Protein AF-A0A1F8U9R4-F1 (afdb_monomer)

Secondary structure (DSSP, 8-state):
-HHHHHHHH-PPP----SSHHHHHHHHHHHTTS-HHHHHHHHHHHHHHHSS--HHHHHHS-HHHHHHTT--HHHHHHHHHHHHHHHTTS--TGGGGGS-HHHHHHHHTTSTT--HHHHHHHHHHTS--S----SS-HHHHHHHHHHHT-S---HHHHHHHHTTTTT-HHHHHHHHHHHH--

Radius of gyration: 17.6 Å; Cα contacts (8 Å, |Δi|>4): 217; chains: 1; bounding box: 44×33×46 Å

Mean predicted aligned error: 2.87 Å

Foldseek 3Di:
DLVVLCVVVDDDDAAADQQLLLLLLLLLLPPPDDPVNSVQLSVQQCVQQVDLALVSLQPDDLVSNVVSPHDSQSSVLNNVSSVCCVVVVDPSVCLLVDDLVVQLVSQCVGPSAHSVSSLVSVVRHSVQFQGQDPPDPLLLQLVCQVVVHPDADPVNVVVVSVVCPPRNSVSSSSSNVSSVD

Sequence (181 aa):
RLGAAIDRIGRIKREIIPDPFAALISSIVGQQISSSAAKTVWDRLLVLLGDITPENIVNADMSAIKSCGMSQRKADYIRGIADAAISGDVDFARLYTLSDEEIIKKLSSFHGVGVWTAEMLLIFSLCRPDVVSYKDLAICRGMMNLYGLKELSRESFDKYRKRYSPYGSVASLYLWALSVM

Structure (mmCIF, N/CA/C/O backbone):
data_AF-A0A1F8U9R4-F1
#
_entry.id   AF-A0A1F8U9R4-F1
#
loop_
_atom_site.group_PDB
_atom_site.id
_atom_site.type_symbol
_atom_site.label_atom_id
_atom_site.label_alt_id
_atom_site.label_comp_id
_atom_site.label_asym_id
_atom_site.label_entity_id
_atom_site.label_seq_id
_atom_site.pdbx_PDB_ins_code
_atom_site.Cartn_x
_atom_site.Cartn_y
_atom_site.Cartn_z
_atom_site.occupancy
_atom_site.B_iso_or_equiv
_atom_site.auth_seq_id
_atom_site.auth_comp_id
_atom_site.auth_asym_id
_atom_site.auth_atom_id
_atom_site.pdbx_PDB_model_num
ATOM 1 N N . ARG A 1 1 ? -21.239 0.916 17.351 1.00 92.25 1 ARG A N 1
ATOM 2 C CA . ARG A 1 1 ? -20.873 2.113 16.551 1.00 92.25 1 ARG A CA 1
ATOM 3 C C . ARG A 1 1 ? -20.498 1.731 15.127 1.00 92.25 1 ARG A C 1
ATOM 5 O O . ARG A 1 1 ? -21.234 2.128 14.243 1.00 92.25 1 ARG A O 1
ATOM 12 N N . LEU A 1 2 ? -19.446 0.928 14.901 1.00 96.38 2 LEU A N 1
ATOM 13 C CA . LEU A 1 2 ? -19.079 0.510 13.539 1.00 96.38 2 LEU A CA 1
ATOM 14 C C . LEU A 1 2 ? -20.214 -0.242 12.818 1.00 96.38 2 LEU A C 1
ATOM 16 O O . LEU A 1 2 ? -20.509 0.116 11.693 1.00 96.38 2 LEU A O 1
ATOM 20 N N . GLY A 1 3 ? -20.910 -1.180 13.480 1.00 97.19 3 GLY A N 1
ATOM 21 C CA . GLY A 1 3 ? -22.078 -1.867 12.893 1.00 97.19 3 GLY A CA 1
ATOM 22 C C . GLY A 1 3 ? -23.151 -0.904 12.365 1.00 97.19 3 GLY A C 1
ATOM 23 O O . GLY A 1 3 ? -23.458 -0.920 11.186 1.00 97.19 3 GLY A O 1
ATOM 24 N N . ALA A 1 4 ? -23.597 0.049 13.190 1.00 97.31 4 ALA A N 1
ATOM 25 C CA . ALA A 1 4 ? -24.540 1.081 12.749 1.00 97.31 4 ALA A CA 1
ATOM 26 C C . ALA A 1 4 ? -23.997 1.965 11.602 1.00 97.31 4 ALA A C 1
ATOM 28 O O . ALA A 1 4 ? -24.758 2.430 10.757 1.00 97.31 4 ALA A O 1
ATOM 29 N N . ALA A 1 5 ? -22.682 2.216 11.559 1.00 97.19 5 ALA A N 1
ATOM 30 C CA . ALA A 1 5 ? -22.067 2.919 10.435 1.00 97.19 5 ALA A CA 1
ATOM 31 C C . ALA A 1 5 ? -22.082 2.067 9.155 1.00 97.19 5 ALA A C 1
ATOM 33 O O . ALA A 1 5 ? -22.353 2.613 8.091 1.00 97.19 5 ALA A O 1
ATOM 34 N N . ILE A 1 6 ? -21.842 0.757 9.266 1.00 97.94 6 ILE A N 1
ATOM 35 C CA . ILE A 1 6 ? -21.942 -0.206 8.162 1.00 97.94 6 ILE A CA 1
ATOM 36 C C . ILE A 1 6 ? -23.369 -0.233 7.614 1.00 97.94 6 ILE A C 1
ATOM 38 O O . ILE A 1 6 ? -23.541 -0.081 6.409 1.00 97.94 6 ILE A O 1
ATOM 42 N N . ASP A 1 7 ? -24.381 -0.334 8.478 1.00 98.12 7 ASP A N 1
ATOM 43 C CA . ASP A 1 7 ? -25.790 -0.356 8.061 1.00 98.12 7 ASP A CA 1
ATOM 44 C C . ASP A 1 7 ? -26.179 0.920 7.300 1.00 98.12 7 ASP A C 1
ATOM 46 O O . ASP A 1 7 ? -26.891 0.866 6.300 1.00 98.12 7 ASP A O 1
ATOM 50 N N . ARG A 1 8 ? -25.663 2.077 7.738 1.00 97.19 8 ARG A N 1
ATOM 51 C CA . ARG A 1 8 ? -25.911 3.375 7.094 1.00 97.19 8 ARG A CA 1
ATOM 52 C C . ARG A 1 8 ? -25.166 3.549 5.769 1.00 97.19 8 ARG A C 1
ATOM 54 O O . ARG A 1 8 ? -25.722 4.123 4.840 1.00 97.19 8 ARG A O 1
ATOM 61 N N . ILE A 1 9 ? -23.898 3.139 5.705 1.00 97.38 9 ILE A N 1
ATOM 62 C CA . ILE A 1 9 ? -23.048 3.297 4.511 1.00 97.38 9 ILE A CA 1
ATOM 63 C C . ILE A 1 9 ? -23.427 2.268 3.439 1.00 97.38 9 ILE A C 1
ATOM 65 O O . ILE A 1 9 ? -23.333 2.548 2.245 1.00 97.38 9 ILE A O 1
ATOM 69 N N . GLY A 1 10 ? -23.872 1.084 3.855 1.00 97.88 10 GLY A N 1
ATOM 70 C CA . GLY A 1 10 ? -24.115 -0.041 2.969 1.00 97.88 10 GLY A CA 1
ATOM 71 C C . GLY A 1 10 ? -22.820 -0.697 2.481 1.00 97.88 10 GLY A C 1
ATOM 72 O O . GLY A 1 10 ? -21.716 -0.414 2.946 1.00 97.88 10 GLY A O 1
ATOM 73 N N . ARG A 1 11 ? -22.956 -1.627 1.533 1.00 97.19 11 ARG A N 1
ATOM 74 C CA . ARG A 1 11 ? -21.843 -2.459 1.061 1.00 97.19 11 ARG A CA 1
ATOM 75 C C . ARG A 1 11 ? -20.816 -1.647 0.267 1.00 97.19 11 ARG A C 1
ATOM 77 O O . ARG A 1 11 ? -21.109 -1.177 -0.829 1.00 97.19 11 ARG A O 1
ATOM 84 N N . ILE A 1 12 ? -19.575 -1.622 0.749 1.00 97.19 12 ILE A N 1
ATOM 85 C CA . ILE A 1 12 ? -18.426 -1.100 -0.003 1.00 97.19 12 ILE A CA 1
ATOM 86 C C . ILE A 1 12 ? -17.865 -2.192 -0.926 1.00 97.19 12 ILE A C 1
ATOM 88 O O . ILE A 1 12 ? -17.588 -3.314 -0.492 1.00 97.19 12 ILE A O 1
ATOM 92 N N . LYS A 1 13 ? -17.680 -1.864 -2.210 1.00 95.44 13 LYS A N 1
ATOM 93 C CA . LYS A 1 13 ? -16.908 -2.684 -3.154 1.00 95.44 13 LYS A CA 1
ATOM 94 C C . LYS A 1 13 ? -15.445 -2.242 -3.102 1.00 95.44 13 LYS A C 1
ATOM 96 O O . LYS A 1 13 ? -15.152 -1.072 -3.308 1.00 95.44 13 LYS A O 1
ATOM 101 N N . ARG A 1 14 ? -14.546 -3.181 -2.808 1.00 93.94 14 ARG A N 1
ATOM 102 C CA . ARG A 1 14 ? -13.094 -2.967 -2.792 1.00 93.94 14 ARG A CA 1
ATOM 103 C C . ARG A 1 14 ? -12.513 -3.427 -4.124 1.00 93.94 14 ARG A C 1
ATOM 105 O O . ARG A 1 14 ? -12.567 -4.619 -4.419 1.00 93.94 14 ARG A O 1
ATOM 112 N N . GLU A 1 15 ? -11.972 -2.497 -4.899 1.00 94.19 15 GLU A N 1
ATOM 113 C CA . GLU A 1 15 ? -11.159 -2.815 -6.075 1.00 94.19 15 GLU A CA 1
ATOM 114 C C . GLU A 1 15 ? -9.773 -3.297 -5.635 1.00 94.19 15 GLU A C 1
ATOM 116 O O . GLU A 1 15 ? -9.260 -2.851 -4.606 1.00 94.19 15 GLU A O 1
ATOM 121 N N . ILE A 1 16 ? -9.193 -4.241 -6.379 1.00 95.56 16 ILE A N 1
ATOM 122 C CA . ILE A 1 16 ? -7.902 -4.857 -6.051 1.00 95.56 16 ILE A CA 1
ATOM 123 C C . ILE A 1 16 ? -7.014 -4.964 -7.286 1.00 95.56 16 ILE A C 1
ATOM 125 O O . ILE A 1 16 ? -7.516 -5.064 -8.405 1.00 95.56 16 ILE A O 1
ATOM 129 N N . ILE A 1 17 ? -5.704 -5.022 -7.055 1.00 95.88 17 ILE A N 1
ATOM 130 C CA . ILE A 1 17 ? -4.718 -5.479 -8.040 1.00 95.88 17 ILE A CA 1
ATOM 131 C C . ILE A 1 17 ? -4.179 -6.817 -7.515 1.00 95.88 17 ILE A C 1
ATOM 133 O O . ILE A 1 17 ? -3.399 -6.809 -6.560 1.00 95.88 17 ILE A O 1
ATOM 137 N N . PRO A 1 18 ? -4.634 -7.967 -8.056 1.00 95.81 18 PRO A N 1
ATOM 138 C CA . PRO A 1 18 ? -4.325 -9.276 -7.479 1.00 95.81 18 PRO A CA 1
ATOM 139 C C . PRO A 1 18 ? -2.834 -9.600 -7.446 1.00 95.81 18 PRO A C 1
ATOM 141 O O . PRO A 1 18 ? -2.379 -10.200 -6.481 1.00 95.81 18 PRO A O 1
ATOM 144 N N . ASP A 1 19 ? -2.088 -9.181 -8.469 1.00 97.25 19 ASP A N 1
ATOM 145 C CA . ASP A 1 19 ? -0.644 -9.381 -8.523 1.00 97.25 19 ASP A CA 1
ATOM 146 C C . ASP A 1 19 ? 0.082 -8.384 -7.593 1.00 97.25 19 ASP A C 1
ATOM 148 O O . ASP A 1 19 ? -0.040 -7.167 -7.784 1.00 97.25 19 ASP A O 1
ATOM 152 N N . PRO A 1 20 ? 0.825 -8.854 -6.572 1.00 97.38 20 PRO A N 1
ATOM 153 C CA . PRO A 1 20 ? 1.432 -7.974 -5.577 1.00 97.38 20 PRO A CA 1
ATOM 154 C C . PRO A 1 20 ? 2.607 -7.159 -6.119 1.00 97.38 20 PRO A C 1
ATOM 156 O O . PRO A 1 20 ? 2.870 -6.072 -5.599 1.00 97.38 20 PRO A O 1
ATOM 159 N N . PHE A 1 21 ? 3.287 -7.629 -7.168 1.00 98.25 21 PHE A N 1
ATOM 160 C CA . PHE A 1 21 ? 4.339 -6.854 -7.819 1.00 98.25 21 PHE A CA 1
ATOM 161 C C . PHE A 1 21 ? 3.731 -5.645 -8.538 1.00 98.25 21 PHE A C 1
ATOM 163 O O . PHE A 1 21 ? 4.042 -4.500 -8.202 1.00 98.25 21 PHE A O 1
ATOM 170 N N . ALA A 1 22 ? 2.774 -5.874 -9.437 1.00 98.06 22 ALA A N 1
ATOM 171 C CA . ALA A 1 22 ? 2.039 -4.834 -10.145 1.00 98.06 22 ALA A CA 1
ATOM 172 C C . ALA A 1 22 ? 1.327 -3.877 -9.178 1.00 98.06 22 ALA A C 1
ATOM 174 O O . ALA A 1 22 ? 1.336 -2.662 -9.395 1.00 98.06 22 ALA A O 1
ATOM 175 N N . ALA A 1 23 ? 0.766 -4.388 -8.076 1.00 97.75 23 ALA A N 1
ATOM 176 C CA . ALA A 1 23 ? 0.163 -3.561 -7.033 1.00 97.75 23 ALA A CA 1
ATOM 177 C C . ALA A 1 23 ? 1.181 -2.614 -6.377 1.00 97.75 23 ALA A C 1
ATOM 179 O O . ALA A 1 23 ? 0.873 -1.438 -6.160 1.00 97.75 23 ALA A O 1
ATOM 180 N N . LEU A 1 24 ? 2.400 -3.090 -6.093 1.00 98.19 24 LEU A N 1
ATOM 181 C CA . LEU A 1 24 ? 3.469 -2.252 -5.545 1.00 98.19 24 LEU A CA 1
ATOM 182 C C . LEU A 1 24 ? 3.894 -1.162 -6.528 1.00 98.19 24 LEU A C 1
ATOM 184 O O . LEU A 1 24 ? 3.999 0.005 -6.141 1.00 98.19 24 LEU A O 1
ATOM 188 N N . ILE A 1 25 ? 4.083 -1.521 -7.800 1.00 98.12 25 ILE A N 1
ATOM 189 C CA . ILE A 1 25 ? 4.456 -0.566 -8.850 1.00 98.12 25 ILE A CA 1
ATOM 190 C C . ILE A 1 25 ? 3.366 0.500 -9.013 1.00 98.12 25 ILE A C 1
ATOM 192 O O . ILE A 1 25 ? 3.669 1.695 -8.987 1.00 98.12 25 ILE A O 1
ATOM 196 N N . SER A 1 26 ? 2.096 0.094 -9.089 1.00 97.25 26 SER A N 1
ATOM 197 C CA . SER A 1 26 ? 0.942 1.005 -9.133 1.00 97.25 26 SER A CA 1
ATOM 198 C C . SER A 1 26 ? 0.925 1.958 -7.935 1.00 97.25 26 SER A C 1
ATOM 200 O O . SER A 1 26 ? 0.751 3.171 -8.094 1.00 97.25 26 SER A O 1
ATOM 202 N N . SER A 1 27 ? 1.200 1.443 -6.730 1.00 96.81 27 SER A N 1
ATOM 203 C CA . SER A 1 27 ? 1.262 2.278 -5.532 1.00 96.81 27 SER A CA 1
ATOM 204 C C . SER A 1 27 ? 2.356 3.343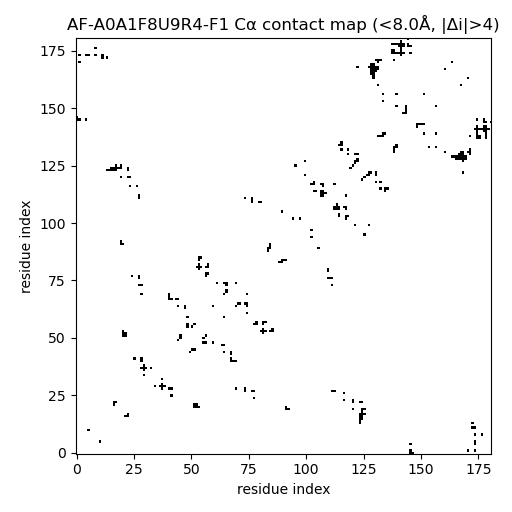 -5.626 1.00 96.81 27 SER A C 1
ATOM 206 O O . SER A 1 27 ? 2.087 4.499 -5.299 1.00 96.81 27 SER A O 1
ATOM 208 N N . ILE A 1 28 ? 3.552 3.003 -6.121 1.00 97.38 28 ILE A N 1
ATOM 209 C CA . ILE A 1 28 ? 4.657 3.958 -6.324 1.00 97.38 28 ILE A CA 1
ATOM 210 C C . ILE A 1 28 ? 4.296 5.003 -7.385 1.00 97.38 28 ILE A C 1
ATOM 212 O O . ILE A 1 28 ? 4.517 6.204 -7.178 1.00 97.38 28 ILE A O 1
ATOM 216 N N . VAL A 1 29 ? 3.689 4.573 -8.495 1.00 96.88 29 VAL A N 1
ATOM 217 C CA . VAL A 1 29 ? 3.198 5.466 -9.555 1.00 96.88 29 VAL A CA 1
ATOM 218 C C . VAL A 1 29 ? 2.245 6.511 -8.974 1.00 96.88 29 VAL A C 1
ATOM 220 O O . VAL A 1 29 ? 2.438 7.703 -9.223 1.00 96.88 29 VAL A O 1
ATOM 223 N N . GLY A 1 30 ? 1.302 6.104 -8.122 1.00 95.12 30 GLY A N 1
ATOM 224 C CA . GLY A 1 30 ? 0.289 6.984 -7.531 1.00 95.12 30 GLY A CA 1
ATOM 225 C C . GLY A 1 30 ? 0.763 7.944 -6.433 1.00 95.12 30 GLY A C 1
ATOM 226 O O . GLY A 1 30 ? 0.010 8.835 -6.046 1.00 95.12 30 GLY A O 1
ATOM 227 N N . GLN A 1 31 ? 1.995 7.829 -5.924 1.00 94.44 31 GLN A N 1
ATOM 228 C CA . GLN A 1 31 ? 2.439 8.664 -4.796 1.00 94.44 31 GLN A CA 1
ATOM 229 C C . GLN A 1 31 ? 2.455 10.164 -5.143 1.00 94.44 31 GLN A C 1
ATOM 231 O O . GLN A 1 31 ? 3.032 10.563 -6.154 1.00 94.44 31 GLN A O 1
ATOM 236 N N . GLN A 1 32 ? 1.918 11.010 -4.258 1.00 92.06 32 GLN A N 1
ATOM 237 C CA . GLN A 1 32 ? 1.988 12.482 -4.350 1.00 92.06 32 GLN A CA 1
ATOM 238 C C . GLN A 1 32 ? 1.370 13.092 -5.627 1.00 92.06 32 GLN A C 1
ATOM 240 O O . GLN A 1 32 ? 1.740 14.195 -6.022 1.00 92.06 32 GLN A O 1
ATOM 245 N N . ILE A 1 33 ? 0.435 12.395 -6.277 1.00 93.81 33 ILE A N 1
ATOM 246 C CA . ILE A 1 33 ? -0.313 12.892 -7.441 1.00 93.81 33 ILE A CA 1
ATOM 247 C C . ILE A 1 33 ? -1.805 12.572 -7.289 1.00 93.81 33 ILE A C 1
ATOM 249 O O . ILE A 1 33 ? -2.191 11.770 -6.440 1.00 93.81 33 ILE A O 1
ATOM 253 N N . SER A 1 34 ? -2.660 13.206 -8.095 1.00 94.44 34 SER A N 1
ATOM 254 C CA . SER A 1 34 ? -4.093 12.891 -8.104 1.00 94.44 34 SER A CA 1
ATOM 255 C C . SER A 1 34 ? -4.355 11.491 -8.667 1.00 94.44 34 SER A C 1
ATOM 257 O O . SER A 1 34 ? -3.581 10.981 -9.478 1.00 94.44 34 SER A O 1
ATOM 259 N N . SER A 1 35 ? -5.502 10.897 -8.325 1.00 90.94 35 SER A N 1
ATOM 260 C CA . SER A 1 35 ? -5.917 9.601 -8.883 1.00 90.94 35 SER A CA 1
ATOM 261 C C . SER A 1 35 ? -6.044 9.629 -10.412 1.00 90.94 35 SER A C 1
ATOM 263 O O . SER A 1 35 ? -5.704 8.654 -11.075 1.00 90.94 35 SER A O 1
ATOM 265 N N . SER A 1 36 ? -6.473 10.756 -10.996 1.00 94.56 36 SER A N 1
ATOM 266 C CA . SER A 1 36 ? -6.550 10.930 -12.455 1.00 94.56 36 SER A CA 1
ATOM 267 C C . SER A 1 36 ? -5.170 10.969 -13.119 1.00 94.56 36 SER A C 1
ATOM 269 O O . SER A 1 36 ? -4.965 10.355 -14.170 1.00 94.56 36 SER A O 1
ATOM 271 N N . ALA A 1 37 ? -4.201 11.642 -12.491 1.00 96.50 37 ALA A N 1
ATOM 272 C CA . ALA A 1 37 ? -2.820 11.654 -12.954 1.00 96.50 37 ALA A CA 1
ATOM 273 C C . ALA A 1 37 ? -2.185 10.264 -12.815 1.00 96.50 37 ALA A C 1
ATOM 275 O O . ALA A 1 37 ? -1.575 9.780 -13.765 1.00 96.50 37 ALA A O 1
ATOM 276 N N . ALA A 1 38 ? -2.393 9.589 -11.679 1.00 96.94 38 ALA A N 1
ATOM 277 C CA . ALA A 1 38 ? -1.913 8.228 -11.447 1.00 96.94 38 ALA A CA 1
ATOM 278 C C . ALA A 1 38 ? -2.439 7.254 -12.502 1.00 96.94 38 ALA A C 1
ATOM 280 O O . ALA A 1 38 ? -1.651 6.521 -13.094 1.00 96.94 38 ALA A O 1
ATOM 281 N N . LYS A 1 39 ? -3.742 7.316 -12.807 1.00 96.75 39 LYS A N 1
ATOM 282 C CA . LYS A 1 39 ? -4.350 6.519 -13.873 1.00 96.75 39 LYS A CA 1
ATOM 283 C C . LYS A 1 39 ? -3.701 6.783 -15.232 1.00 96.75 39 LYS A C 1
ATOM 285 O O . LYS A 1 39 ? -3.354 5.841 -15.929 1.00 96.75 39 LYS A O 1
ATOM 290 N N . THR A 1 40 ? -3.480 8.049 -15.582 1.00 98.12 40 THR A N 1
ATOM 291 C CA . THR A 1 40 ? -2.843 8.412 -16.860 1.00 98.12 40 THR A CA 1
ATOM 292 C C . THR A 1 40 ? -1.426 7.842 -16.975 1.00 98.12 40 THR A C 1
ATOM 294 O O . THR A 1 40 ? -1.051 7.323 -18.024 1.00 98.12 40 THR A O 1
ATOM 297 N N . VAL A 1 41 ? -0.629 7.930 -15.905 1.00 98.06 41 VAL A N 1
ATOM 298 C CA . VAL A 1 41 ? 0.738 7.381 -15.880 1.00 98.06 41 VAL A CA 1
ATOM 299 C C . VAL A 1 41 ? 0.715 5.853 -15.937 1.00 98.06 41 VAL A C 1
ATOM 301 O O . VAL A 1 41 ? 1.510 5.263 -16.663 1.00 98.06 41 VAL A O 1
ATOM 304 N N . TRP A 1 42 ? -0.209 5.220 -15.213 1.00 97.75 42 TRP A N 1
ATOM 305 C CA . TRP A 1 42 ? -0.394 3.770 -15.217 1.00 97.75 42 TRP A CA 1
ATOM 306 C C . TRP A 1 42 ? -0.779 3.236 -16.600 1.00 97.75 42 TRP A C 1
ATOM 308 O O . TRP A 1 42 ? -0.138 2.316 -17.097 1.00 97.75 42 TRP A O 1
ATOM 318 N N . ASP A 1 43 ? -1.755 3.862 -17.263 1.00 97.94 43 ASP A N 1
ATOM 319 C CA . ASP A 1 43 ? -2.208 3.456 -18.598 1.00 97.94 43 ASP A CA 1
ATOM 320 C C . ASP A 1 43 ? -1.063 3.567 -19.630 1.00 97.94 43 ASP A C 1
ATOM 322 O O . ASP A 1 43 ? -0.889 2.684 -20.466 1.00 97.94 43 ASP A O 1
ATOM 326 N N . ARG A 1 44 ? -0.215 4.604 -19.542 1.00 98.38 44 ARG A N 1
ATOM 327 C CA . ARG A 1 44 ? 0.990 4.734 -20.389 1.00 98.38 44 ARG A CA 1
ATOM 328 C C . ARG A 1 44 ? 2.028 3.651 -20.110 1.00 98.38 44 ARG A C 1
ATOM 330 O O . ARG A 1 44 ? 2.643 3.155 -21.049 1.00 98.38 44 ARG A O 1
ATOM 337 N N . LEU A 1 45 ? 2.215 3.292 -18.841 1.00 97.81 45 LEU A N 1
ATOM 338 C CA . LEU A 1 45 ? 3.143 2.236 -18.447 1.00 97.81 45 LEU A CA 1
ATOM 339 C C . LEU A 1 45 ? 2.690 0.870 -18.985 1.00 97.81 45 LEU A C 1
ATOM 341 O O . LEU A 1 45 ? 3.518 0.121 -19.492 1.00 97.81 45 LEU A O 1
ATOM 345 N N . LEU A 1 46 ? 1.383 0.586 -18.952 1.00 97.69 46 LEU A N 1
ATOM 346 C CA . LEU A 1 46 ? 0.800 -0.611 -19.569 1.00 97.69 46 LEU A CA 1
ATOM 347 C C . LEU A 1 46 ? 0.982 -0.626 -21.090 1.00 97.69 46 LEU A C 1
ATOM 349 O O . LEU A 1 46 ? 1.329 -1.655 -21.652 1.00 97.69 46 LEU A O 1
ATOM 353 N N . VAL A 1 47 ? 0.808 0.510 -21.774 1.00 98.25 47 VAL A N 1
ATOM 354 C CA . VAL A 1 47 ? 1.074 0.593 -23.224 1.00 98.25 47 VAL A CA 1
ATOM 355 C C . VAL A 1 47 ? 2.547 0.324 -23.543 1.00 98.25 47 VAL A C 1
ATOM 357 O O . VAL A 1 47 ? 2.842 -0.321 -24.545 1.00 98.25 47 VAL A O 1
ATOM 360 N N . LEU A 1 48 ? 3.468 0.810 -22.706 1.00 97.94 48 LEU A N 1
ATOM 361 C CA . LEU A 1 48 ? 4.906 0.612 -22.893 1.00 97.94 48 LEU A CA 1
ATOM 362 C C . LEU A 1 48 ? 5.338 -0.843 -22.651 1.00 97.94 48 LEU A C 1
ATOM 364 O O . LEU A 1 48 ? 6.159 -1.359 -23.403 1.00 97.94 48 LEU A O 1
ATOM 368 N N . LEU A 1 49 ? 4.840 -1.470 -21.583 1.00 97.62 49 LEU A N 1
ATOM 369 C CA . LEU A 1 49 ? 5.339 -2.761 -21.093 1.00 97.62 49 LEU A CA 1
ATOM 370 C C . LEU A 1 49 ? 4.458 -3.956 -21.479 1.00 97.62 49 LEU A C 1
ATOM 372 O O . LEU A 1 49 ? 4.904 -5.096 -21.378 1.00 97.62 49 LEU A O 1
ATOM 376 N N . GLY A 1 50 ? 3.211 -3.717 -21.889 1.00 96.50 50 GLY A N 1
ATOM 377 C CA . GLY A 1 50 ? 2.170 -4.739 -21.912 1.00 96.50 50 GLY A CA 1
ATOM 378 C C . GLY A 1 50 ? 1.797 -5.119 -20.481 1.00 96.50 50 GLY A C 1
ATOM 379 O O . GLY A 1 50 ? 1.018 -4.425 -19.827 1.00 96.50 50 GLY A O 1
ATOM 380 N N . ASP A 1 51 ? 2.412 -6.189 -19.982 1.00 95.56 51 ASP A N 1
ATOM 381 C CA . ASP A 1 51 ? 2.237 -6.657 -18.610 1.00 95.56 51 ASP A CA 1
ATOM 382 C C . ASP A 1 51 ? 3.281 -6.049 -17.667 1.00 95.56 51 ASP A C 1
ATOM 384 O O . ASP A 1 51 ? 4.452 -5.868 -18.013 1.00 95.56 51 ASP A O 1
ATOM 388 N N . ILE A 1 52 ? 2.865 -5.762 -16.432 1.00 97.62 52 ILE A N 1
ATOM 389 C CA . ILE A 1 52 ? 3.756 -5.254 -15.385 1.00 97.62 52 ILE A CA 1
ATOM 390 C C . ILE A 1 52 ? 4.442 -6.440 -14.709 1.00 97.62 52 ILE A C 1
ATOM 392 O O . ILE A 1 52 ? 3.979 -6.926 -13.680 1.00 97.62 52 ILE A O 1
ATOM 396 N N . THR A 1 53 ? 5.547 -6.899 -15.295 1.00 98.19 53 THR A N 1
ATOM 397 C CA . THR A 1 53 ? 6.397 -7.960 -14.734 1.00 98.19 53 THR A CA 1
ATOM 398 C C . THR A 1 53 ? 7.803 -7.441 -14.431 1.00 98.19 53 THR A C 1
ATOM 400 O O . THR A 1 53 ? 8.224 -6.433 -15.019 1.00 98.19 53 THR A O 1
ATOM 403 N N . PRO A 1 54 ? 8.555 -8.101 -13.531 1.00 98.19 54 PRO A N 1
ATOM 404 C CA . PRO A 1 54 ? 9.956 -7.768 -13.300 1.00 98.19 54 PRO A CA 1
ATOM 405 C C . PRO A 1 54 ? 10.776 -7.745 -14.595 1.00 98.19 54 PRO A C 1
ATOM 407 O O . PRO A 1 54 ? 11.491 -6.781 -14.852 1.00 98.19 54 PRO A O 1
ATOM 410 N N . GLU A 1 55 ? 10.610 -8.747 -15.459 1.00 98.19 55 GLU A N 1
ATOM 411 C CA . GLU A 1 55 ? 11.351 -8.896 -16.715 1.00 98.19 55 GLU A CA 1
ATOM 412 C C . GLU A 1 55 ? 11.067 -7.741 -17.675 1.00 98.19 55 GLU A C 1
ATOM 414 O O . GLU A 1 55 ? 11.996 -7.167 -18.243 1.00 98.19 55 GLU A O 1
ATOM 419 N N . ASN A 1 56 ? 9.798 -7.362 -17.840 1.00 98.31 56 ASN A N 1
ATOM 420 C CA . ASN A 1 56 ? 9.424 -6.272 -18.738 1.00 98.31 56 ASN A CA 1
ATOM 421 C C . ASN A 1 56 ? 9.980 -4.935 -18.242 1.00 98.31 56 ASN A C 1
ATOM 423 O O . ASN A 1 56 ? 10.484 -4.142 -19.037 1.00 98.31 56 ASN A O 1
ATOM 427 N N . ILE A 1 57 ? 9.950 -4.696 -16.927 1.00 98.19 57 ILE A N 1
ATOM 428 C CA . ILE A 1 57 ? 10.535 -3.488 -16.338 1.00 98.19 57 ILE A CA 1
ATOM 429 C C . ILE A 1 57 ? 12.051 -3.476 -16.530 1.00 98.19 57 ILE A C 1
ATOM 431 O O . ILE A 1 57 ? 12.580 -2.446 -16.943 1.00 98.19 57 ILE A O 1
ATOM 435 N N . VAL A 1 58 ? 12.745 -4.589 -16.272 1.00 97.38 58 VAL A N 1
ATOM 436 C CA . VAL A 1 58 ? 14.208 -4.690 -16.414 1.00 97.38 58 VAL A CA 1
ATOM 437 C C . VAL A 1 58 ? 14.657 -4.548 -17.875 1.00 97.38 58 VAL A C 1
ATOM 439 O O . VAL A 1 58 ? 15.664 -3.894 -18.145 1.00 97.38 58 VAL A O 1
ATOM 442 N N . ASN A 1 59 ? 13.896 -5.074 -18.832 1.00 97.50 59 ASN A N 1
ATOM 443 C CA . ASN A 1 59 ? 14.244 -5.000 -20.255 1.00 97.50 59 ASN A CA 1
ATOM 444 C C . ASN A 1 59 ? 13.886 -3.660 -20.914 1.00 97.50 59 ASN A C 1
ATOM 446 O O . ASN A 1 59 ? 14.454 -3.312 -21.949 1.00 97.50 59 ASN A O 1
ATOM 450 N N . ALA A 1 60 ? 12.956 -2.894 -20.341 1.00 97.38 60 ALA A N 1
ATOM 451 C CA . ALA A 1 60 ? 12.594 -1.587 -20.870 1.00 97.38 60 ALA A CA 1
ATOM 452 C C . ALA A 1 60 ? 13.679 -0.538 -20.598 1.00 97.38 60 ALA A C 1
ATOM 454 O O . ALA A 1 60 ? 14.331 -0.541 -19.550 1.00 97.38 60 ALA A O 1
ATOM 455 N N . ASP A 1 61 ? 13.819 0.427 -21.507 1.00 96.44 61 ASP A N 1
ATOM 456 C CA . ASP A 1 61 ? 14.691 1.574 -21.281 1.00 96.44 61 ASP A CA 1
ATOM 457 C C . ASP A 1 61 ? 14.160 2.452 -20.133 1.00 96.44 61 ASP A C 1
ATOM 459 O O . ASP A 1 61 ? 12.980 2.814 -20.073 1.00 96.44 61 ASP A O 1
ATOM 463 N N . MET A 1 62 ? 15.051 2.833 -19.217 1.00 95.25 62 MET A N 1
ATOM 464 C CA . MET A 1 62 ? 14.706 3.665 -18.065 1.00 95.25 62 MET A CA 1
ATOM 465 C C . MET A 1 62 ? 14.137 5.022 -18.497 1.00 95.25 62 MET A C 1
ATOM 467 O O . MET A 1 62 ? 13.212 5.544 -17.864 1.00 95.25 62 MET A O 1
ATOM 471 N N . SER A 1 63 ? 14.664 5.600 -19.583 1.00 95.94 63 SER A N 1
ATOM 472 C CA . SER A 1 63 ? 14.186 6.892 -20.078 1.00 95.94 63 SER A CA 1
ATOM 473 C C . SER A 1 63 ? 12.747 6.801 -20.607 1.00 95.94 63 SER A C 1
ATOM 475 O O . SER A 1 63 ? 11.949 7.717 -20.379 1.00 95.94 63 SER A O 1
ATOM 477 N N . ALA A 1 64 ? 12.370 5.662 -21.198 1.00 96.81 64 ALA A N 1
ATOM 478 C CA . ALA A 1 64 ? 11.004 5.380 -21.628 1.00 96.81 64 ALA A CA 1
ATOM 479 C C . ALA A 1 64 ? 10.042 5.221 -20.436 1.00 96.81 64 ALA A C 1
ATOM 481 O O . ALA A 1 64 ? 8.975 5.841 -20.426 1.00 96.81 64 ALA A O 1
ATOM 482 N N . ILE A 1 65 ? 10.437 4.487 -19.384 1.00 96.75 65 ILE A N 1
ATOM 483 C CA . ILE A 1 65 ? 9.627 4.350 -18.153 1.00 96.75 65 ILE A CA 1
ATOM 484 C C . ILE A 1 65 ? 9.357 5.723 -17.531 1.00 96.75 65 ILE A C 1
ATOM 486 O O . ILE A 1 65 ? 8.212 6.071 -17.235 1.00 96.75 65 ILE A O 1
ATOM 490 N N . LYS A 1 66 ? 10.395 6.550 -17.383 1.00 97.06 66 LYS A N 1
ATOM 491 C CA . LYS A 1 66 ? 10.258 7.925 -16.884 1.00 97.06 66 LYS A CA 1
ATOM 492 C C . LYS A 1 66 ? 9.291 8.749 -17.741 1.00 97.06 66 LYS A C 1
ATOM 494 O O . LYS A 1 66 ? 8.441 9.464 -17.204 1.00 97.06 66 LYS A O 1
ATOM 499 N N . SER A 1 67 ? 9.387 8.612 -19.063 1.00 97.25 67 SER A N 1
ATOM 500 C CA . SER A 1 67 ? 8.560 9.342 -20.034 1.00 97.25 67 SER A CA 1
ATOM 501 C C . SER A 1 67 ? 7.068 8.995 -19.966 1.00 97.25 67 SER A C 1
ATOM 503 O O . SER A 1 67 ? 6.247 9.753 -20.480 1.00 97.25 67 SER A O 1
ATOM 505 N N . CYS A 1 68 ? 6.675 7.944 -19.235 1.00 97.31 68 CYS A N 1
ATOM 506 C CA . CYS A 1 68 ? 5.266 7.682 -18.917 1.00 97.31 68 CYS A CA 1
ATOM 507 C C . CYS A 1 68 ? 4.637 8.773 -18.025 1.00 97.31 68 CYS A C 1
ATOM 509 O O . CYS A 1 68 ? 3.413 8.852 -17.909 1.00 97.31 68 CYS A O 1
ATOM 511 N N . GLY A 1 69 ? 5.443 9.668 -17.443 1.00 96.00 69 GLY A N 1
ATOM 512 C CA . GLY A 1 69 ? 4.976 10.812 -16.654 1.00 96.00 69 GLY A CA 1
ATOM 513 C C . GLY A 1 69 ? 5.293 10.690 -15.168 1.00 96.00 69 GLY A C 1
ATOM 514 O O . GLY A 1 69 ? 4.546 11.199 -14.334 1.00 96.00 69 GLY A O 1
ATOM 515 N N . MET A 1 70 ? 6.388 10.011 -14.827 1.00 95.12 70 MET A N 1
ATOM 516 C CA . MET A 1 70 ? 6.861 9.879 -13.450 1.00 95.12 70 MET A CA 1
ATOM 517 C C . MET A 1 70 ? 8.228 10.541 -13.256 1.00 95.12 70 MET A C 1
ATOM 519 O O . MET A 1 70 ? 8.967 10.800 -14.204 1.00 95.12 70 MET A O 1
ATOM 523 N N . SER A 1 71 ? 8.569 10.845 -12.003 1.00 95.88 71 SER A N 1
ATOM 524 C CA . SER A 1 71 ? 9.883 11.397 -11.671 1.00 95.88 71 SER A CA 1
ATOM 525 C C . SER A 1 71 ? 10.984 10.349 -11.848 1.00 95.88 71 SER A C 1
ATOM 527 O O . SER A 1 71 ? 10.723 9.150 -11.754 1.00 95.88 71 SER A O 1
ATOM 529 N N . GLN A 1 72 ? 12.230 10.810 -12.017 1.00 95.62 72 GLN A N 1
ATOM 530 C CA . GLN A 1 72 ? 13.408 9.932 -12.055 1.00 95.62 72 GLN A CA 1
ATOM 531 C C . GLN A 1 72 ? 13.427 8.984 -10.851 1.00 95.62 72 GLN A C 1
ATOM 533 O O . GLN A 1 72 ? 13.488 7.776 -11.002 1.00 95.62 72 GLN A O 1
ATOM 538 N N . ARG A 1 73 ? 13.222 9.548 -9.659 1.00 96.75 73 ARG A N 1
ATOM 539 C CA . ARG A 1 73 ? 13.234 8.813 -8.397 1.00 96.75 73 ARG A CA 1
ATOM 540 C C . ARG A 1 73 ? 12.205 7.678 -8.339 1.00 96.75 73 ARG A C 1
ATOM 542 O O . ARG A 1 73 ? 12.508 6.627 -7.795 1.00 96.75 73 ARG A O 1
ATOM 549 N N . LYS A 1 74 ? 11.002 7.863 -8.901 1.00 96.94 74 LYS A N 1
ATOM 550 C CA . LYS A 1 74 ? 10.002 6.783 -8.988 1.00 96.94 74 LYS A CA 1
ATOM 551 C C . LYS A 1 74 ? 10.433 5.691 -9.964 1.00 96.94 74 LYS A C 1
ATOM 553 O O . LYS A 1 74 ? 10.268 4.519 -9.645 1.00 96.94 74 LYS A O 1
ATOM 558 N N . ALA A 1 75 ? 10.990 6.071 -11.114 1.00 97.25 75 ALA A N 1
ATOM 559 C CA . ALA A 1 75 ? 11.510 5.114 -12.085 1.00 97.25 75 ALA A CA 1
ATOM 560 C C . ALA A 1 75 ? 12.655 4.276 -11.481 1.00 97.25 75 ALA A C 1
ATOM 562 O O . ALA A 1 75 ? 12.649 3.054 -11.615 1.00 97.25 75 ALA A O 1
ATOM 563 N N . ASP A 1 76 ? 13.555 4.906 -10.718 1.00 97.69 76 ASP A N 1
ATOM 564 C CA . ASP A 1 76 ? 14.648 4.223 -10.015 1.00 97.69 76 ASP A CA 1
ATOM 565 C C . ASP A 1 76 ? 14.122 3.231 -8.960 1.00 97.69 76 ASP A C 1
ATOM 567 O O . ASP A 1 76 ? 14.619 2.112 -8.862 1.00 97.69 76 ASP A O 1
ATOM 571 N N . TYR A 1 77 ? 13.088 3.600 -8.190 1.00 98.06 77 TYR A N 1
ATOM 572 C CA . TYR A 1 77 ? 12.465 2.691 -7.216 1.00 98.06 77 TYR A CA 1
ATOM 573 C C . TYR A 1 77 ? 11.829 1.475 -7.889 1.00 98.06 77 TYR A C 1
ATOM 575 O O . TYR A 1 77 ? 12.047 0.346 -7.458 1.00 98.06 77 TYR A O 1
ATOM 583 N N . ILE A 1 78 ? 11.065 1.707 -8.958 1.00 97.75 78 ILE A N 1
ATOM 584 C CA . ILE A 1 78 ? 10.414 0.648 -9.735 1.00 97.75 78 ILE A CA 1
ATOM 585 C C . ILE A 1 78 ? 11.463 -0.306 -10.318 1.00 97.75 78 ILE A C 1
ATOM 587 O O . ILE A 1 78 ? 11.296 -1.521 -10.225 1.00 97.75 78 ILE A O 1
ATOM 591 N N . ARG A 1 79 ? 12.569 0.232 -10.848 1.00 97.56 79 ARG A N 1
ATOM 592 C CA . ARG A 1 79 ? 13.695 -0.566 -11.343 1.00 97.56 79 ARG A CA 1
ATOM 593 C C . ARG A 1 79 ? 14.331 -1.408 -10.247 1.00 97.56 79 ARG A C 1
ATOM 595 O O . ARG A 1 79 ? 14.436 -2.611 -10.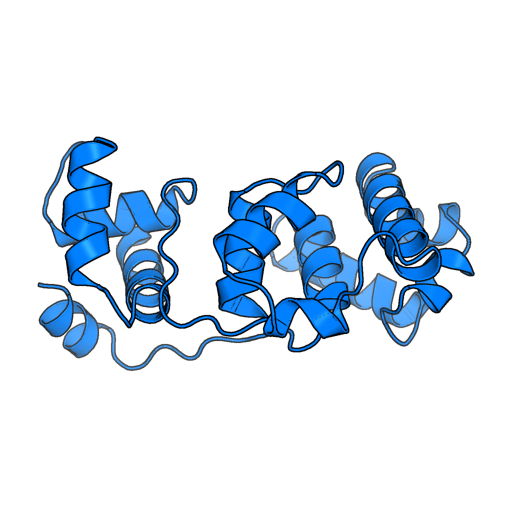420 1.00 97.56 79 ARG A O 1
ATOM 602 N N . GLY A 1 80 ? 14.686 -0.801 -9.115 1.00 97.81 80 GLY A N 1
ATOM 603 C CA . GLY A 1 80 ? 15.325 -1.526 -8.016 1.00 97.81 80 GLY A CA 1
ATOM 604 C C . GLY A 1 80 ? 14.449 -2.644 -7.442 1.00 97.81 80 GLY A C 1
ATOM 605 O O . GLY A 1 80 ? 14.963 -3.681 -7.038 1.00 97.81 80 GLY A O 1
ATOM 606 N N . ILE A 1 81 ? 13.124 -2.466 -7.437 1.00 98.31 81 ILE A N 1
ATOM 607 C CA . ILE A 1 81 ? 12.176 -3.516 -7.033 1.00 98.31 81 ILE A CA 1
ATOM 608 C C . ILE A 1 81 ? 12.120 -4.641 -8.073 1.00 98.31 81 ILE A C 1
ATOM 610 O O . ILE A 1 81 ? 12.069 -5.809 -7.693 1.00 98.31 81 ILE A O 1
ATOM 614 N N . ALA A 1 82 ? 12.140 -4.310 -9.366 1.00 98.25 82 ALA A N 1
ATOM 615 C CA . ALA A 1 82 ? 12.183 -5.303 -10.436 1.00 98.25 82 ALA A CA 1
ATOM 616 C C . ALA A 1 82 ? 13.492 -6.107 -10.410 1.00 98.25 82 ALA A C 1
ATOM 618 O O . ALA A 1 82 ? 13.446 -7.334 -10.440 1.00 98.25 82 ALA A O 1
ATOM 619 N N . ASP A 1 83 ? 14.635 -5.439 -10.245 1.00 97.94 83 ASP A N 1
ATOM 620 C CA . ASP A 1 83 ? 15.942 -6.090 -10.111 1.00 97.94 83 ASP A CA 1
ATOM 621 C C . ASP A 1 83 ? 15.972 -7.038 -8.903 1.00 97.94 83 ASP A C 1
ATOM 623 O O . ASP A 1 83 ? 16.421 -8.174 -9.025 1.00 97.94 83 ASP A O 1
ATOM 627 N N . ALA A 1 84 ? 15.424 -6.612 -7.757 1.00 97.88 84 ALA A N 1
ATOM 628 C CA . ALA A 1 84 ? 15.329 -7.442 -6.554 1.00 97.88 84 ALA A CA 1
ATOM 629 C C . ALA A 1 84 ? 14.395 -8.656 -6.720 1.00 97.88 84 ALA A C 1
ATOM 631 O O . ALA A 1 84 ? 14.579 -9.681 -6.062 1.00 97.88 84 ALA A O 1
ATOM 632 N N . ALA A 1 85 ? 13.371 -8.548 -7.568 1.00 97.94 85 ALA A N 1
ATOM 633 C CA . ALA A 1 85 ? 12.517 -9.681 -7.902 1.00 97.94 85 ALA A CA 1
ATOM 634 C C . ALA A 1 85 ? 13.252 -10.680 -8.812 1.00 97.94 85 ALA A C 1
ATOM 636 O O . ALA A 1 85 ? 13.194 -11.883 -8.567 1.00 97.94 85 ALA A O 1
ATOM 637 N N . ILE A 1 86 ? 14.004 -10.190 -9.805 1.00 97.94 86 ILE A N 1
ATOM 638 C CA . ILE A 1 86 ? 14.808 -11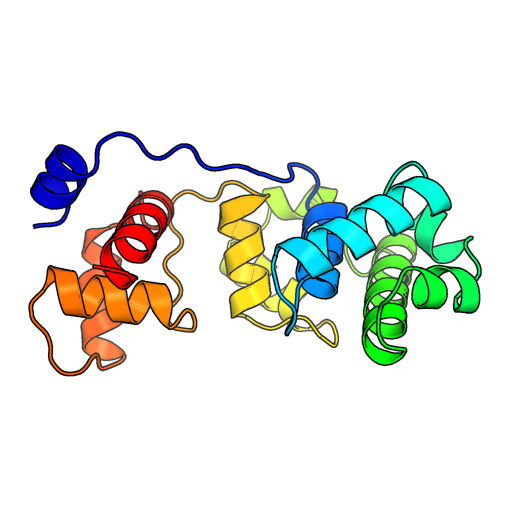.025 -10.714 1.00 97.94 86 ILE A CA 1
ATOM 639 C C . ILE A 1 86 ? 15.971 -11.712 -9.986 1.00 97.94 86 ILE A C 1
ATOM 641 O O . ILE A 1 86 ? 16.255 -1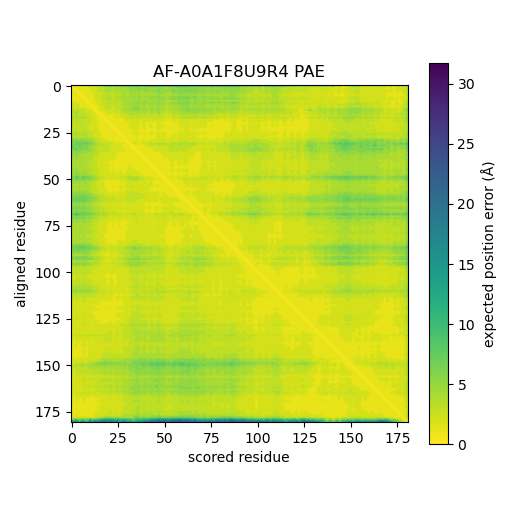2.880 -10.250 1.00 97.94 86 ILE A O 1
ATOM 645 N N . SER A 1 87 ? 16.639 -11.023 -9.057 1.00 96.69 87 SER A N 1
ATOM 646 C CA . SER A 1 87 ? 17.755 -11.585 -8.282 1.00 96.69 87 SER A CA 1
ATOM 647 C C . SER A 1 87 ? 17.317 -12.635 -7.255 1.00 96.69 87 SER A C 1
ATOM 649 O O . SER A 1 87 ? 18.160 -13.352 -6.715 1.00 96.69 87 SER A O 1
ATOM 651 N N . GLY A 1 88 ? 16.014 -12.731 -6.967 1.00 94.56 88 GLY A N 1
ATOM 652 C CA . GLY A 1 88 ? 15.471 -13.570 -5.900 1.00 94.56 88 GLY A CA 1
ATOM 653 C C . GLY A 1 88 ? 15.596 -12.956 -4.503 1.00 94.56 88 GLY A C 1
ATOM 654 O O . GLY A 1 88 ? 15.255 -13.614 -3.517 1.00 94.56 88 GLY A O 1
ATOM 655 N N . ASP A 1 89 ? 16.029 -11.694 -4.390 1.00 94.00 89 ASP A N 1
ATOM 656 C CA . ASP A 1 89 ? 16.037 -10.975 -3.114 1.00 94.00 89 ASP A CA 1
ATOM 657 C C . ASP A 1 89 ? 14.621 -10.836 -2.554 1.00 94.00 89 ASP A C 1
ATOM 659 O O . ASP A 1 89 ? 14.435 -10.855 -1.336 1.00 94.00 89 ASP A O 1
ATOM 663 N N . VAL A 1 90 ? 13.603 -10.727 -3.408 1.00 95.69 90 VAL A N 1
ATOM 664 C CA . VAL A 1 90 ? 12.193 -10.812 -3.019 1.00 95.69 90 VAL A CA 1
ATOM 665 C C . VAL A 1 90 ? 11.419 -11.720 -3.965 1.00 95.69 90 VAL A C 1
ATOM 667 O O . VAL A 1 90 ? 11.418 -11.537 -5.173 1.00 95.69 90 VAL A O 1
ATOM 670 N N . ASP A 1 91 ? 10.693 -12.672 -3.390 1.00 95.94 91 ASP A N 1
ATOM 671 C CA . ASP A 1 91 ? 9.754 -13.509 -4.126 1.00 95.94 91 ASP A CA 1
ATOM 672 C C . ASP A 1 91 ? 8.327 -13.028 -3.838 1.00 95.94 91 ASP A C 1
ATOM 674 O O . ASP A 1 91 ? 7.763 -13.275 -2.765 1.00 95.94 91 ASP A O 1
ATOM 678 N N . PHE A 1 92 ? 7.756 -12.304 -4.804 1.00 96.00 92 PHE A N 1
ATOM 679 C CA . PHE A 1 92 ? 6.406 -11.753 -4.712 1.00 96.00 92 PHE A CA 1
ATOM 680 C C . PHE A 1 92 ? 5.323 -12.841 -4.654 1.00 96.00 92 PHE A C 1
ATOM 682 O O . PHE A 1 92 ? 4.307 -12.648 -3.983 1.00 96.00 92 PHE A O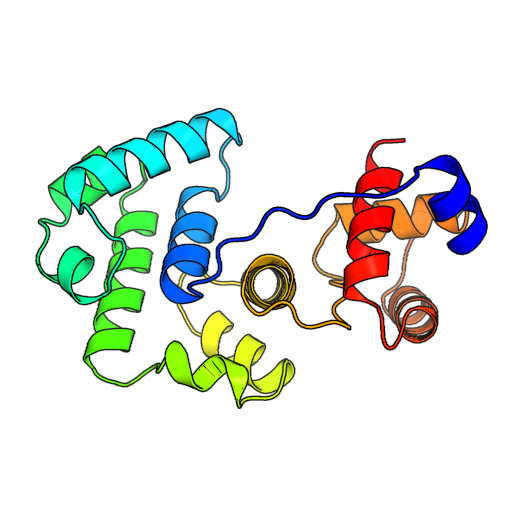 1
ATOM 689 N N . ALA A 1 93 ? 5.552 -14.006 -5.269 1.00 92.81 93 ALA A N 1
ATOM 690 C CA . ALA A 1 93 ? 4.619 -15.130 -5.225 1.00 92.81 93 ALA A CA 1
ATOM 691 C C . ALA A 1 93 ? 4.590 -15.790 -3.838 1.00 92.81 93 ALA A C 1
ATOM 693 O O . ALA A 1 93 ? 3.552 -16.288 -3.397 1.00 92.81 93 ALA A O 1
ATOM 694 N N . ARG A 1 94 ? 5.704 -15.748 -3.098 1.00 94.69 94 ARG A N 1
ATOM 695 C CA . ARG A 1 94 ? 5.780 -16.303 -1.737 1.00 94.69 94 ARG A CA 1
ATOM 696 C C . ARG A 1 94 ? 5.231 -15.391 -0.651 1.00 94.69 94 ARG A C 1
ATOM 698 O O . ARG A 1 94 ? 5.039 -15.874 0.467 1.00 94.69 94 ARG A O 1
ATOM 705 N N . LEU A 1 95 ? 4.903 -14.131 -0.945 1.00 96.25 95 LEU A N 1
ATOM 706 C CA . LEU A 1 95 ? 4.361 -13.203 0.058 1.00 96.25 95 LEU A CA 1
ATOM 707 C C . LEU A 1 95 ? 3.109 -13.753 0.755 1.00 96.25 95 LEU A C 1
ATOM 709 O O . LEU A 1 95 ? 2.958 -13.568 1.956 1.00 96.25 95 LEU A O 1
ATOM 713 N N . TYR A 1 96 ? 2.254 -14.506 0.056 1.00 94.06 96 TYR A N 1
ATOM 714 C CA . TYR A 1 96 ? 1.051 -15.109 0.648 1.00 94.06 96 TYR A CA 1
ATOM 715 C C . TYR A 1 96 ? 1.345 -16.068 1.812 1.00 94.06 96 TYR A C 1
ATOM 717 O O . TYR A 1 96 ? 0.492 -16.239 2.688 1.00 94.06 96 TYR A O 1
ATOM 725 N N . THR A 1 97 ? 2.543 -16.659 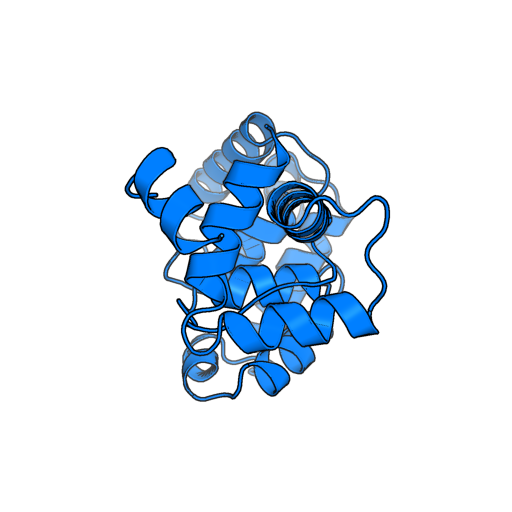1.845 1.00 95.56 97 THR A N 1
ATOM 726 C CA . THR A 1 97 ? 2.981 -17.610 2.883 1.00 95.56 97 THR A CA 1
ATOM 727 C C . THR A 1 97 ? 3.560 -16.942 4.127 1.00 95.56 97 THR A C 1
ATOM 729 O O . THR A 1 97 ? 3.685 -17.594 5.159 1.00 95.56 97 THR A O 1
ATOM 732 N N . LEU A 1 98 ? 3.901 -15.656 4.041 1.00 97.62 98 LEU A N 1
ATOM 733 C CA . LEU A 1 98 ? 4.527 -14.902 5.124 1.00 97.62 98 LEU A CA 1
ATOM 734 C C . LEU A 1 98 ? 3.476 -14.259 6.035 1.00 97.62 98 LEU A C 1
ATOM 736 O O . LEU A 1 98 ? 2.364 -13.959 5.597 1.00 97.62 98 LEU A O 1
ATOM 740 N N . SER A 1 99 ? 3.835 -13.991 7.287 1.00 98.31 99 SER A N 1
ATOM 741 C CA . SER A 1 99 ? 3.018 -13.159 8.180 1.00 98.31 99 SER A CA 1
ATOM 742 C C . SER A 1 99 ? 2.938 -11.707 7.696 1.00 98.31 99 SER A C 1
ATOM 744 O O . SER A 1 99 ? 3.784 -11.232 6.932 1.00 98.31 99 SER A O 1
ATOM 746 N N . ASP A 1 100 ? 1.928 -10.974 8.165 1.00 98.25 100 ASP A N 1
ATOM 747 C CA . ASP A 1 100 ? 1.745 -9.561 7.825 1.00 98.25 100 ASP A CA 1
ATOM 748 C C . ASP A 1 100 ? 2.963 -8.724 8.257 1.00 98.25 100 ASP A C 1
ATOM 750 O O . ASP A 1 100 ? 3.434 -7.871 7.501 1.00 98.25 100 ASP A O 1
ATOM 754 N N . GLU A 1 101 ? 3.539 -9.012 9.427 1.00 97.94 101 GLU A N 1
ATOM 755 C CA . GLU A 1 101 ? 4.745 -8.355 9.935 1.00 97.94 101 GLU A CA 1
ATOM 756 C C . GLU A 1 101 ? 5.977 -8.619 9.058 1.00 97.94 101 GLU A C 1
ATOM 758 O O . GLU A 1 101 ? 6.750 -7.696 8.784 1.00 97.94 101 GLU A O 1
ATOM 763 N N . GLU A 1 102 ? 6.165 -9.858 8.597 1.00 98.25 102 GLU A N 1
ATOM 764 C CA . GLU A 1 102 ? 7.269 -10.223 7.702 1.00 98.25 102 GLU A CA 1
ATOM 765 C C . GLU A 1 102 ? 7.151 -9.518 6.352 1.00 98.25 102 GLU A C 1
ATOM 767 O O . GLU A 1 102 ? 8.142 -8.972 5.861 1.00 98.25 102 GLU A O 1
ATOM 772 N N . ILE A 1 103 ? 5.944 -9.463 5.780 1.00 98.19 103 ILE A N 1
ATOM 773 C CA . ILE A 1 103 ? 5.687 -8.763 4.515 1.00 98.19 103 ILE A CA 1
ATOM 774 C C . ILE A 1 103 ? 5.953 -7.268 4.679 1.00 98.19 103 ILE A C 1
ATOM 776 O O . ILE A 1 103 ? 6.669 -6.685 3.867 1.00 98.19 103 ILE A O 1
ATOM 780 N N . ILE A 1 104 ? 5.437 -6.640 5.741 1.00 98.31 104 ILE A N 1
ATOM 781 C CA . ILE A 1 104 ? 5.670 -5.214 6.007 1.00 98.31 104 ILE A CA 1
ATOM 782 C C . ILE A 1 104 ? 7.165 -4.940 6.135 1.00 98.31 104 ILE A C 1
ATOM 784 O O . ILE A 1 104 ? 7.673 -4.022 5.487 1.00 98.31 104 ILE A O 1
ATOM 788 N N . LYS A 1 105 ? 7.889 -5.739 6.926 1.00 97.94 105 LYS A N 1
ATOM 789 C CA . LYS A 1 105 ? 9.339 -5.590 7.105 1.00 97.94 105 LYS A CA 1
ATOM 790 C C . LYS A 1 105 ? 10.090 -5.752 5.784 1.00 97.94 105 LYS A C 1
ATOM 792 O O . LYS A 1 105 ? 10.988 -4.964 5.506 1.00 97.94 105 LYS A O 1
ATOM 797 N N . LYS A 1 106 ? 9.721 -6.748 4.976 1.00 97.06 106 LYS A N 1
ATOM 798 C CA . LYS A 1 106 ? 10.370 -7.038 3.694 1.00 97.06 106 LYS A CA 1
ATOM 799 C C . LYS A 1 106 ? 10.113 -5.948 2.661 1.00 97.06 106 LYS A C 1
ATOM 801 O O . LYS A 1 106 ? 11.043 -5.496 2.012 1.00 97.06 106 LYS A O 1
ATOM 806 N N . LEU A 1 107 ? 8.867 -5.516 2.500 1.00 97.44 107 LEU A N 1
ATOM 807 C CA . LEU A 1 107 ? 8.523 -4.524 1.484 1.00 97.44 107 LEU A CA 1
ATOM 808 C C . LEU A 1 107 ? 9.017 -3.128 1.871 1.00 97.44 107 LEU A C 1
ATOM 810 O O . LEU A 1 107 ? 9.510 -2.399 1.018 1.00 97.44 107 LEU A O 1
ATOM 814 N N . SER A 1 108 ? 8.952 -2.762 3.154 1.00 97.31 108 SER A N 1
ATOM 815 C CA . SER A 1 108 ? 9.417 -1.447 3.617 1.00 97.31 108 SER A CA 1
ATOM 816 C C . SER A 1 108 ? 10.940 -1.273 3.635 1.00 97.31 108 SER A C 1
ATOM 818 O O . SER A 1 108 ? 11.413 -0.171 3.908 1.00 97.31 108 SER A O 1
ATOM 820 N N . SER A 1 109 ? 11.724 -2.314 3.319 1.00 96.50 109 SER A N 1
ATOM 821 C CA . SER A 1 109 ? 13.164 -2.151 3.082 1.00 96.50 109 SER A CA 1
ATOM 822 C C . SER A 1 109 ? 13.484 -1.576 1.701 1.00 96.50 109 SER A C 1
ATOM 824 O O . SER A 1 109 ? 14.611 -1.142 1.476 1.00 96.50 109 SER A O 1
ATOM 826 N N . PHE A 1 110 ? 12.528 -1.571 0.766 1.00 97.25 110 PHE A N 1
ATOM 827 C CA . PHE A 1 110 ? 12.732 -0.972 -0.549 1.00 97.25 110 PHE A CA 1
ATOM 828 C C . PHE A 1 110 ? 12.641 0.552 -0.489 1.00 97.25 110 PHE A C 1
ATOM 830 O O . PHE A 1 110 ? 11.744 1.133 0.127 1.00 97.25 110 PHE A O 1
ATOM 837 N N . HIS A 1 111 ? 13.551 1.221 -1.196 1.00 95.06 111 HIS A N 1
ATOM 838 C CA . HIS A 1 111 ? 13.492 2.668 -1.351 1.00 95.06 111 HIS A CA 1
ATOM 839 C C . HIS A 1 111 ? 12.160 3.081 -1.991 1.00 95.06 111 HIS A C 1
ATOM 841 O O . HIS A 1 111 ? 11.724 2.506 -2.985 1.00 95.06 111 HIS A O 1
ATOM 847 N N . GLY A 1 112 ? 11.502 4.083 -1.403 1.00 93.88 112 GLY A N 1
ATOM 848 C CA . GLY A 1 112 ? 10.191 4.546 -1.864 1.00 93.88 112 GLY A CA 1
ATOM 849 C C . GLY A 1 112 ? 8.994 3.741 -1.356 1.00 93.88 112 GLY A C 1
ATOM 850 O O . GLY A 1 112 ? 7.860 4.133 -1.637 1.00 93.88 112 GLY A O 1
ATOM 851 N N . VAL A 1 113 ? 9.215 2.676 -0.578 1.00 97.75 113 VAL A N 1
ATOM 852 C CA . VAL A 1 113 ? 8.154 1.861 0.023 1.00 97.75 113 VAL A CA 1
ATOM 853 C C . VAL A 1 113 ? 8.166 2.053 1.536 1.00 97.75 113 VAL A C 1
ATOM 855 O O . VAL A 1 113 ? 9.091 1.653 2.233 1.00 97.75 113 VAL A O 1
ATOM 858 N N . GLY A 1 114 ? 7.126 2.697 2.063 1.00 97.00 114 GLY A N 1
ATOM 859 C CA . GLY A 1 114 ? 6.942 2.852 3.506 1.00 97.00 114 GLY A CA 1
ATOM 860 C C . GLY A 1 114 ? 6.074 1.747 4.109 1.00 97.00 114 GLY A C 1
ATOM 861 O O . GLY A 1 114 ? 5.404 1.006 3.394 1.00 97.00 114 GLY A O 1
ATOM 862 N N . VAL A 1 115 ? 6.000 1.708 5.445 1.00 97.56 115 VAL A N 1
ATOM 863 C CA . VAL A 1 115 ? 5.083 0.813 6.184 1.00 97.56 115 VAL A CA 1
ATOM 864 C C . VAL A 1 115 ? 3.644 0.955 5.690 1.00 97.56 115 VAL A C 1
ATOM 866 O O . VAL A 1 115 ? 3.002 -0.046 5.399 1.00 97.56 115 VAL A O 1
ATOM 869 N N . TRP A 1 116 ? 3.170 2.194 5.518 1.00 97.38 116 TRP A N 1
ATOM 870 C CA . TRP A 1 116 ? 1.824 2.452 5.005 1.00 97.38 116 TRP A CA 1
ATOM 871 C C . TRP A 1 116 ? 1.606 1.814 3.625 1.00 97.38 116 TRP A C 1
ATOM 873 O O . TRP A 1 116 ? 0.598 1.155 3.408 1.00 97.38 116 TRP A O 1
ATOM 883 N N . THR A 1 117 ? 2.572 1.939 2.710 1.00 97.62 117 THR A N 1
ATOM 884 C CA . THR A 1 117 ? 2.500 1.331 1.372 1.00 97.62 117 THR A CA 1
ATOM 885 C C . THR A 1 117 ? 2.399 -0.191 1.452 1.00 97.62 117 THR A C 1
ATOM 887 O O . THR A 1 117 ? 1.571 -0.786 0.765 1.00 97.62 117 THR A O 1
ATOM 890 N N . ALA A 1 118 ? 3.194 -0.822 2.318 1.00 98.25 118 ALA A N 1
ATOM 891 C CA . ALA A 1 118 ? 3.131 -2.264 2.523 1.00 98.25 118 ALA A CA 1
ATOM 892 C C . ALA A 1 118 ? 1.778 -2.703 3.113 1.00 98.25 118 ALA A C 1
ATOM 894 O O . ALA A 1 118 ? 1.182 -3.658 2.623 1.00 98.25 118 ALA A O 1
ATOM 895 N N . GLU A 1 119 ? 1.242 -1.973 4.096 1.00 98.38 119 GLU A N 1
ATOM 896 C CA . GLU A 1 119 ? -0.096 -2.223 4.656 1.00 98.38 119 GLU A CA 1
ATOM 897 C C . GLU A 1 119 ? -1.202 -2.065 3.599 1.00 98.38 119 GLU A C 1
ATOM 899 O O . GLU A 1 119 ? -2.145 -2.857 3.571 1.00 98.38 119 GLU A O 1
ATOM 904 N N . MET A 1 120 ? -1.085 -1.092 2.686 1.00 97.75 120 MET A N 1
ATOM 905 C CA . MET A 1 120 ? -2.019 -0.960 1.561 1.00 97.75 120 MET A CA 1
ATOM 906 C C . MET A 1 120 ? -1.942 -2.162 0.622 1.00 97.75 120 MET A C 1
ATOM 908 O O . MET A 1 120 ? -2.977 -2.609 0.137 1.00 97.75 120 MET A O 1
ATOM 912 N N . LEU A 1 121 ? -0.756 -2.735 0.407 1.00 97.88 121 LEU A N 1
ATOM 913 C CA . LEU A 1 121 ? -0.603 -3.977 -0.353 1.00 97.88 121 LEU A CA 1
ATOM 914 C C . LEU A 1 121 ? -1.275 -5.169 0.331 1.00 97.88 121 LEU A C 1
ATOM 916 O O . LEU A 1 121 ? -1.950 -5.955 -0.341 1.00 97.88 121 LEU A O 1
ATOM 920 N N . LEU A 1 122 ? -1.145 -5.280 1.657 1.00 98.50 122 LEU A N 1
ATOM 921 C CA . LEU A 1 122 ? -1.845 -6.311 2.425 1.00 98.50 122 LEU A CA 1
ATOM 922 C C . LEU A 1 122 ? -3.361 -6.224 2.195 1.00 98.50 122 LEU A C 1
ATOM 924 O O . LEU A 1 122 ? -4.009 -7.247 1.977 1.00 98.50 122 LEU A O 1
ATOM 928 N N . ILE A 1 123 ? -3.918 -5.008 2.192 1.00 98.25 123 ILE A N 1
ATOM 929 C CA . ILE A 1 123 ? -5.352 -4.784 1.981 1.00 98.25 123 ILE A CA 1
ATOM 930 C C . ILE A 1 123 ? -5.737 -4.980 0.518 1.00 98.25 123 ILE A C 1
ATOM 932 O O . ILE A 1 123 ? -6.645 -5.752 0.259 1.00 98.25 123 ILE A O 1
ATOM 936 N N . PHE A 1 124 ? -5.121 -4.287 -0.438 1.00 97.56 124 PHE A N 1
ATOM 937 C CA . PHE A 1 124 ? -5.624 -4.136 -1.815 1.00 97.56 124 PHE A CA 1
ATOM 938 C C . PHE A 1 124 ? -5.013 -5.094 -2.840 1.00 97.56 124 PHE A C 1
ATOM 940 O O . PHE A 1 124 ? -5.414 -5.068 -4.001 1.00 97.56 124 PHE A O 1
ATOM 947 N N . SER A 1 125 ? -4.090 -5.959 -2.423 1.00 98.06 125 SER A N 1
ATOM 948 C CA . SER A 1 125 ? -3.546 -7.018 -3.274 1.00 98.06 125 SER A CA 1
ATOM 949 C C . SER A 1 125 ? -3.657 -8.379 -2.597 1.00 98.06 125 SER A C 1
ATOM 951 O O . SER A 1 125 ? -4.454 -9.219 -3.016 1.00 98.06 125 SER A O 1
ATOM 953 N N . LEU A 1 126 ? -2.986 -8.560 -1.456 1.00 97.88 126 LEU A N 1
ATOM 954 C CA . LEU A 1 126 ? -2.945 -9.849 -0.753 1.00 97.88 126 LEU A CA 1
ATOM 955 C C . LEU A 1 126 ? -4.249 -10.197 -0.022 1.00 97.88 126 LEU A C 1
ATOM 957 O O . LEU A 1 126 ? -4.403 -11.311 0.471 1.00 97.88 126 LEU A O 1
ATOM 961 N N . CYS A 1 127 ? -5.195 -9.255 0.040 1.00 97.62 127 CYS A N 1
ATOM 962 C CA . CYS A 1 127 ? -6.511 -9.433 0.650 1.00 97.62 127 CYS A CA 1
ATOM 963 C C . CYS A 1 127 ? -6.455 -9.951 2.100 1.00 97.62 127 CYS A C 1
ATOM 965 O O . CYS A 1 127 ? -7.342 -10.692 2.529 1.00 97.62 127 CYS A O 1
ATOM 967 N N . ARG A 1 128 ? -5.433 -9.548 2.867 1.00 98.25 128 ARG A N 1
ATOM 968 C CA . ARG A 1 128 ? -5.313 -9.879 4.290 1.00 98.25 128 ARG A CA 1
ATOM 969 C C . ARG A 1 128 ? -6.518 -9.319 5.050 1.00 98.25 128 ARG A C 1
ATOM 971 O O . ARG A 1 128 ? -6.893 -8.167 4.812 1.00 98.25 128 ARG A O 1
ATOM 978 N N . PRO A 1 129 ? -7.157 -10.100 5.937 1.00 97.81 129 PRO A N 1
ATOM 979 C CA . PRO A 1 129 ? -8.448 -9.722 6.507 1.00 97.81 129 PRO A CA 1
ATOM 980 C C . PRO A 1 129 ? -8.345 -8.706 7.652 1.00 97.81 129 PRO A C 1
ATOM 982 O O . PRO A 1 129 ? -9.322 -7.998 7.899 1.00 97.81 129 PRO A O 1
ATOM 985 N N . ASP A 1 130 ? -7.189 -8.596 8.319 1.00 98.38 130 ASP A N 1
ATOM 986 C CA . ASP A 1 130 ? -7.084 -7.939 9.629 1.00 98.38 130 ASP A CA 1
ATOM 987 C C . ASP A 1 130 ? -6.098 -6.758 9.712 1.00 98.38 130 ASP A C 1
ATOM 989 O O . ASP A 1 130 ? -5.334 -6.610 10.668 1.00 98.38 130 ASP A O 1
ATOM 993 N N . VAL A 1 131 ? -6.118 -5.872 8.711 1.00 98.56 131 VAL A N 1
ATOM 994 C CA . VAL A 1 131 ? -5.186 -4.737 8.625 1.00 98.56 131 VAL A CA 1
ATOM 995 C C . VAL A 1 131 ? -5.880 -3.413 8.941 1.00 98.56 131 VAL A C 1
ATOM 997 O O . VAL A 1 131 ? -6.858 -3.030 8.299 1.00 98.56 131 VAL A O 1
ATOM 1000 N N . VAL A 1 132 ? -5.333 -2.673 9.910 1.00 98.44 132 VAL A N 1
ATOM 1001 C CA . VAL A 1 132 ? -5.741 -1.301 10.259 1.00 98.44 132 VAL A CA 1
ATOM 1002 C C . VAL A 1 132 ? -4.482 -0.458 10.440 1.00 98.44 132 VAL A C 1
ATOM 1004 O O . VAL A 1 132 ? -3.736 -0.656 11.403 1.00 98.44 132 VAL A O 1
ATOM 1007 N N . SER A 1 133 ? -4.242 0.476 9.519 1.00 98.06 133 SER A N 1
ATOM 1008 C CA . SER A 1 133 ? -3.013 1.276 9.494 1.00 98.06 133 SER A CA 1
ATOM 1009 C C . SER A 1 133 ? -3.128 2.523 10.371 1.00 98.06 133 SER A C 1
ATOM 1011 O O . SER A 1 133 ? -3.979 3.377 10.141 1.00 98.06 133 SER A O 1
ATOM 1013 N N . TYR A 1 134 ? -2.228 2.668 11.348 1.00 97.81 134 TYR A N 1
ATOM 1014 C CA . TYR A 1 134 ? -2.097 3.909 12.132 1.00 97.81 134 TYR A CA 1
ATOM 1015 C C . TYR A 1 134 ? -1.448 5.041 11.322 1.00 97.81 134 TYR A C 1
ATOM 1017 O O . TYR A 1 134 ? -1.624 6.222 11.616 1.00 97.81 134 TYR A O 1
ATOM 1025 N N . LYS A 1 135 ? -0.650 4.683 10.308 1.00 96.31 135 LYS A N 1
ATOM 1026 C CA . LYS A 1 135 ? 0.029 5.644 9.432 1.00 96.31 135 LYS A CA 1
ATOM 1027 C C . LYS A 1 135 ? -0.915 6.237 8.385 1.00 96.31 135 LYS A C 1
ATOM 1029 O O . LYS A 1 135 ? -0.561 7.231 7.758 1.00 96.31 135 LYS A O 1
ATOM 1034 N N . ASP A 1 136 ? -2.105 5.665 8.227 1.00 97.44 136 ASP A N 1
ATOM 1035 C CA . ASP A 1 136 ? -3.145 6.193 7.360 1.00 97.44 136 ASP A CA 1
ATOM 1036 C C . ASP A 1 136 ? -3.966 7.273 8.083 1.00 97.44 136 ASP A C 1
ATOM 1038 O O . ASP A 1 136 ? -4.769 7.005 8.981 1.00 97.44 136 ASP A O 1
ATOM 1042 N N . LEU A 1 137 ? -3.757 8.528 7.683 1.00 96.19 137 LEU A N 1
ATOM 1043 C CA . LEU A 1 137 ? -4.431 9.676 8.292 1.00 96.19 137 LEU A CA 1
ATOM 1044 C C . LEU A 1 137 ? -5.951 9.642 8.098 1.00 96.19 137 LEU A C 1
ATOM 1046 O O . LEU A 1 137 ? -6.681 10.156 8.948 1.00 96.19 137 LE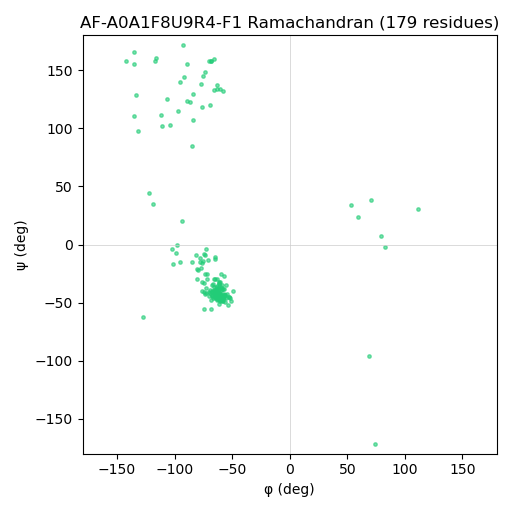U A O 1
ATOM 1050 N N . ALA A 1 138 ? -6.434 9.047 7.007 1.00 97.25 138 ALA A N 1
ATOM 1051 C CA . ALA A 1 138 ? -7.857 8.945 6.736 1.00 97.25 138 ALA A CA 1
ATOM 1052 C C . ALA A 1 138 ? -8.502 7.861 7.614 1.00 97.25 138 ALA A C 1
ATOM 1054 O O . ALA A 1 138 ? -9.549 8.123 8.201 1.00 97.25 138 ALA A O 1
ATOM 1055 N N . ILE A 1 139 ? -7.851 6.714 7.837 1.00 98.31 139 ILE A N 1
ATOM 1056 C CA . ILE A 1 139 ? -8.294 5.723 8.839 1.00 98.31 139 ILE A CA 1
ATOM 1057 C C . ILE A 1 139 ? -8.337 6.350 10.234 1.00 98.31 139 ILE A C 1
ATOM 1059 O O . ILE A 1 139 ? -9.343 6.221 10.936 1.00 98.31 139 ILE A O 1
ATOM 1063 N N . CYS A 1 140 ? -7.278 7.057 10.637 1.00 98.25 140 CYS A N 1
ATOM 1064 C CA . CYS A 1 140 ? -7.230 7.736 11.932 1.00 98.25 140 CYS A CA 1
ATOM 1065 C C . CYS A 1 140 ? -8.366 8.760 12.073 1.00 98.25 140 CYS A C 1
ATOM 1067 O O . CYS A 1 140 ? -9.066 8.768 13.087 1.00 98.25 140 CYS A O 1
ATOM 1069 N N . ARG A 1 141 ? -8.625 9.569 11.038 1.00 98.50 141 ARG A N 1
ATOM 1070 C CA . ARG A 1 141 ? -9.753 10.512 11.008 1.00 98.50 141 ARG A CA 1
ATOM 1071 C C . ARG A 1 141 ? -11.105 9.810 11.070 1.00 98.50 141 ARG A C 1
ATOM 1073 O O . ARG A 1 141 ? -11.943 10.195 11.876 1.00 98.50 141 ARG A O 1
ATOM 1080 N N . GLY A 1 142 ? -11.301 8.750 10.295 1.00 98.38 142 GLY A N 1
ATOM 1081 C CA . GLY A 1 142 ? -12.515 7.939 10.335 1.00 98.38 142 GLY A CA 1
ATOM 1082 C C . GLY A 1 142 ? -12.778 7.342 11.714 1.00 98.38 142 GLY A C 1
ATOM 1083 O O . GLY A 1 142 ? -13.916 7.313 12.177 1.00 98.38 142 GLY A O 1
ATOM 1084 N N . MET A 1 143 ? -11.722 6.915 12.411 1.00 98.50 143 MET A N 1
ATOM 1085 C CA . MET A 1 143 ? -11.816 6.398 13.776 1.00 98.50 143 MET A CA 1
ATOM 1086 C C . MET A 1 143 ? -12.203 7.502 14.761 1.00 98.50 143 MET A C 1
ATOM 1088 O O . MET A 1 143 ? -13.082 7.289 15.598 1.00 98.50 143 MET A O 1
ATOM 1092 N N . MET A 1 144 ? -11.601 8.686 14.638 1.00 98.31 144 MET A N 1
ATOM 1093 C CA . MET A 1 144 ? -11.981 9.853 15.436 1.00 98.31 144 MET A CA 1
ATOM 1094 C C . MET A 1 144 ? -13.445 10.237 15.207 1.00 98.31 144 MET A C 1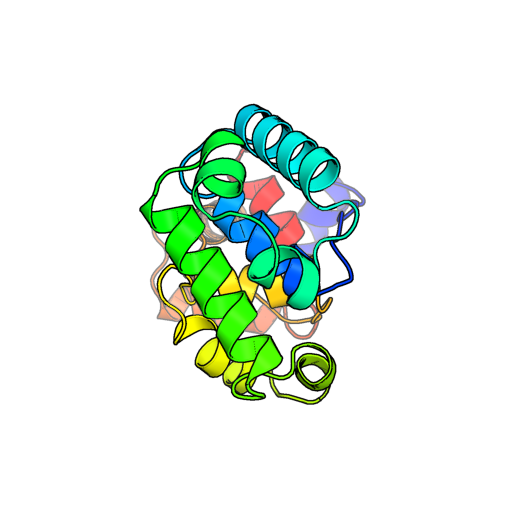
ATOM 1096 O O . MET A 1 144 ? -14.188 10.354 16.180 1.00 98.31 144 MET A O 1
ATOM 1100 N N . ASN A 1 145 ? -13.891 10.312 13.952 1.00 97.88 145 ASN A N 1
ATOM 1101 C CA . ASN A 1 145 ? -15.278 10.612 13.590 1.00 97.88 145 ASN A CA 1
ATOM 1102 C C . ASN A 1 145 ? -16.254 9.558 14.143 1.00 97.88 145 ASN A C 1
ATOM 1104 O O . ASN A 1 145 ? -17.290 9.898 14.711 1.00 97.88 145 ASN A O 1
ATOM 1108 N N . LEU A 1 146 ? -15.908 8.269 14.058 1.00 97.88 146 LEU A N 1
ATOM 1109 C CA . LEU A 1 146 ? -16.743 7.175 14.565 1.00 97.88 146 LEU A CA 1
ATOM 1110 C C . LEU A 1 146 ? -16.925 7.216 16.090 1.00 97.88 146 LEU A C 1
ATOM 1112 O O . LEU A 1 146 ? -18.000 6.894 16.615 1.00 97.88 146 LEU A O 1
ATOM 1116 N N . TYR A 1 147 ? -15.867 7.566 16.822 1.00 97.00 147 TYR A N 1
ATOM 1117 C CA . TYR A 1 147 ? -15.872 7.560 18.286 1.00 97.00 147 TYR A CA 1
ATOM 1118 C C . TYR A 1 147 ? -16.105 8.938 18.917 1.00 97.00 147 TYR A C 1
ATOM 1120 O O . TYR A 1 147 ? -16.370 8.994 20.117 1.00 97.00 147 TYR A O 1
ATOM 1128 N N . GLY A 1 148 ? -16.133 10.015 18.130 1.00 96.25 148 GLY A N 1
ATOM 1129 C CA . GLY A 1 148 ? -16.287 11.388 18.618 1.00 96.25 148 GLY A CA 1
ATOM 1130 C C . GLY A 1 148 ? -15.043 11.889 19.354 1.00 96.25 148 GLY A C 1
ATOM 1131 O O . GLY A 1 148 ? -15.159 12.532 20.394 1.00 96.25 148 GLY A O 1
ATOM 1132 N N . LEU A 1 149 ? -13.856 11.532 18.862 1.00 96.56 149 LEU A N 1
ATOM 1133 C CA . LEU A 1 149 ? -12.576 11.888 19.477 1.00 96.56 149 LEU A CA 1
ATOM 1134 C C . LEU A 1 149 ? -12.017 13.155 18.828 1.00 96.56 149 LEU A C 1
ATOM 1136 O O . LEU A 1 149 ? -12.080 13.304 17.612 1.00 96.56 149 LEU A O 1
ATOM 1140 N N . LYS A 1 150 ? -11.432 14.048 19.633 1.00 95.19 150 LYS A N 1
ATOM 1141 C CA . LYS A 1 150 ? -10.704 15.225 19.122 1.00 95.19 150 LYS A CA 1
ATOM 1142 C C . LYS A 1 150 ? -9.281 14.886 18.680 1.00 95.19 150 LYS A C 1
ATOM 1144 O O . LYS A 1 150 ? -8.743 15.524 17.785 1.00 95.19 150 LYS A O 1
ATOM 1149 N N . GLU A 1 151 ? -8.692 13.888 19.323 1.00 95.31 151 GLU A N 1
ATOM 1150 C CA . GLU A 1 151 ? -7.347 13.399 19.064 1.00 95.31 151 GLU A CA 1
ATOM 1151 C C . GLU A 1 151 ? -7.317 11.877 19.194 1.00 95.31 151 GLU A C 1
ATOM 1153 O O . GLU A 1 151 ? -8.173 11.272 19.849 1.00 95.31 151 GLU A O 1
ATOM 1158 N N . LEU A 1 152 ? -6.323 11.253 18.570 1.00 97.50 152 LEU A N 1
ATOM 1159 C CA . LEU A 1 152 ? -6.157 9.809 18.587 1.00 97.50 152 LEU A CA 1
ATOM 1160 C C . LEU A 1 152 ? -4.715 9.457 18.935 1.00 97.50 152 LEU A C 1
ATOM 1162 O O . LEU A 1 152 ? -3.836 9.461 18.076 1.00 97.50 152 LEU A O 1
ATOM 1166 N N . SER A 1 153 ? -4.484 9.140 20.209 1.00 97.44 153 SER A N 1
ATOM 1167 C CA . SER A 1 153 ? -3.197 8.610 20.654 1.00 97.44 153 SER A CA 1
ATOM 1168 C C . SER A 1 153 ? -2.964 7.201 20.105 1.00 97.44 153 SER A C 1
ATOM 1170 O O . SER A 1 153 ? -3.912 6.468 19.803 1.00 97.44 153 SER A O 1
ATOM 1172 N N . ARG A 1 154 ? -1.693 6.786 20.038 1.00 96.81 154 ARG A N 1
ATOM 1173 C CA . ARG A 1 154 ? -1.327 5.428 19.616 1.00 96.81 154 ARG A CA 1
ATOM 1174 C C . ARG A 1 154 ? -1.984 4.352 20.489 1.00 96.81 154 ARG A C 1
ATOM 1176 O O . ARG A 1 154 ? -2.526 3.389 19.961 1.00 96.81 154 ARG A O 1
ATOM 1183 N N . GLU A 1 155 ? -1.998 4.550 21.804 1.00 97.31 155 GLU A N 1
ATOM 1184 C CA . GLU A 1 155 ? -2.639 3.630 22.750 1.00 97.31 155 GLU A CA 1
ATOM 1185 C C . GLU A 1 155 ? -4.147 3.493 22.483 1.00 97.31 155 GLU A C 1
ATOM 1187 O O . GLU A 1 155 ? -4.686 2.384 22.418 1.00 97.31 155 GLU A O 1
ATOM 1192 N N . SER A 1 156 ? -4.832 4.621 22.266 1.00 97.06 156 SER A N 1
ATOM 1193 C CA . SER A 1 156 ? -6.262 4.624 21.949 1.00 97.06 156 SER A CA 1
ATOM 1194 C C . SER A 1 156 ? -6.535 3.933 20.616 1.00 97.06 156 SER A C 1
ATOM 1196 O O . SER A 1 156 ? -7.456 3.118 20.529 1.00 97.06 156 SER A O 1
ATOM 1198 N N . PHE A 1 157 ? -5.719 4.206 19.594 1.00 98.31 157 PHE A N 1
ATOM 1199 C CA . PHE A 1 157 ? -5.804 3.523 18.307 1.00 98.31 157 PHE A CA 1
ATOM 1200 C C . PHE A 1 157 ? -5.682 2.007 18.471 1.00 98.31 157 PHE A C 1
ATOM 1202 O O . PHE A 1 157 ? -6.549 1.280 17.988 1.00 98.31 157 PHE A O 1
ATOM 1209 N N . ASP A 1 158 ? -4.673 1.523 19.200 1.00 97.56 158 ASP A N 1
ATOM 1210 C CA . ASP A 1 158 ? -4.449 0.087 19.395 1.00 97.56 158 ASP A CA 1
ATOM 1211 C C . ASP A 1 158 ? -5.622 -0.571 20.148 1.00 97.56 158 ASP A C 1
ATOM 1213 O O . ASP A 1 158 ? -6.039 -1.685 19.817 1.00 97.56 158 ASP A O 1
ATOM 1217 N N . LYS A 1 159 ? -6.237 0.138 21.105 1.00 97.12 159 LYS A N 1
ATOM 1218 C CA . LYS A 1 159 ? -7.456 -0.318 21.794 1.00 97.12 159 LYS A CA 1
ATOM 1219 C C . LYS A 1 159 ? -8.647 -0.466 20.846 1.00 97.12 159 LYS A C 1
ATOM 1221 O O . LYS A 1 159 ? -9.396 -1.437 20.968 1.00 97.12 159 LYS A O 1
ATOM 1226 N N . TYR A 1 160 ? -8.855 0.474 19.925 1.00 97.31 160 TYR A N 1
ATOM 1227 C CA . TYR A 1 160 ? -9.945 0.387 18.948 1.00 97.31 160 TYR A CA 1
ATOM 1228 C C . TYR A 1 160 ? -9.659 -0.632 17.852 1.00 97.31 160 TYR A C 1
ATOM 1230 O O . TYR A 1 160 ? -10.555 -1.403 17.517 1.00 97.31 160 TYR A O 1
ATOM 1238 N N . ARG A 1 161 ? -8.421 -0.691 17.353 1.00 97.44 161 ARG A N 1
ATOM 1239 C CA . ARG A 1 161 ? -7.970 -1.676 16.364 1.00 97.44 161 ARG A CA 1
ATOM 1240 C C . ARG A 1 161 ? -8.291 -3.100 16.814 1.00 97.44 161 ARG A C 1
ATOM 1242 O O . ARG A 1 161 ? -8.863 -3.857 16.039 1.00 97.44 161 ARG A O 1
ATOM 1249 N N . LYS A 1 162 ? -8.026 -3.442 18.082 1.00 97.06 162 LYS A N 1
ATOM 1250 C CA . LYS A 1 162 ? -8.351 -4.767 18.651 1.00 97.06 162 LYS A CA 1
ATOM 1251 C C . LYS A 1 162 ? -9.833 -5.142 18.549 1.00 97.06 162 LYS A C 1
ATOM 1253 O O . LYS A 1 162 ? -10.149 -6.321 18.490 1.00 97.06 162 LYS A O 1
ATOM 1258 N N . ARG A 1 163 ? -10.747 -4.166 18.511 1.00 96.94 163 ARG A N 1
ATOM 1259 C CA . ARG A 1 163 ? -12.197 -4.415 18.386 1.00 96.94 163 ARG A CA 1
ATOM 1260 C C . ARG A 1 163 ? -12.622 -4.810 16.975 1.00 96.94 163 ARG A C 1
ATOM 1262 O O . ARG A 1 163 ? -13.763 -5.222 16.799 1.00 96.94 163 ARG A O 1
ATOM 1269 N N . TYR A 1 164 ? -11.758 -4.605 15.985 1.00 97.81 164 TYR A N 1
ATOM 1270 C CA . TYR A 1 164 ? -12.050 -4.909 14.587 1.00 97.81 164 TYR A CA 1
ATOM 1271 C C . TYR A 1 164 ? -11.543 -6.279 14.161 1.00 97.81 164 TYR A C 1
ATOM 1273 O O . TYR A 1 164 ? -11.996 -6.780 13.138 1.00 97.81 164 TYR A O 1
ATOM 1281 N N . SER A 1 165 ? -10.655 -6.889 14.947 1.00 97.19 165 SER A N 1
ATOM 1282 C CA . SER A 1 165 ? -10.132 -8.224 14.675 1.00 97.19 165 SER A CA 1
ATOM 1283 C C . SER A 1 165 ? -11.247 -9.279 14.717 1.00 97.19 165 SER A C 1
ATOM 1285 O O . SER A 1 165 ? -12.113 -9.196 15.596 1.00 97.19 165 SER A O 1
ATOM 1287 N N . PRO A 1 166 ? -11.276 -10.248 13.777 1.00 97.62 166 PRO A N 1
ATOM 1288 C CA . PRO A 1 166 ? -10.272 -10.540 12.738 1.00 97.62 166 PRO A CA 1
ATOM 1289 C C . PRO A 1 166 ? -10.534 -9.859 11.375 1.00 97.62 166 PRO A C 1
ATOM 1291 O O . PRO A 1 166 ? -10.053 -10.325 10.344 1.00 97.62 166 PRO A O 1
ATOM 1294 N N . TYR A 1 167 ? -11.334 -8.791 11.340 1.00 98.19 167 TYR A N 1
ATOM 1295 C CA . TYR A 1 167 ? -11.804 -8.114 10.123 1.00 98.19 167 TYR A CA 1
ATOM 1296 C C . TYR A 1 167 ? -11.354 -6.647 10.032 1.00 98.19 167 TYR A C 1
ATOM 1298 O O . TYR A 1 167 ? -12.075 -5.789 9.507 1.00 98.19 167 TYR A O 1
ATOM 1306 N N . GLY A 1 168 ? -10.157 -6.336 10.528 1.00 98.50 168 GLY A N 1
ATOM 1307 C CA . GLY A 1 168 ? -9.542 -5.014 10.466 1.00 98.50 168 GLY A CA 1
ATOM 1308 C C . GLY A 1 168 ? -9.566 -4.374 9.078 1.00 98.50 168 GLY A C 1
ATOM 1309 O O . GLY A 1 168 ? -9.901 -3.198 8.966 1.00 98.50 168 GLY A O 1
ATOM 1310 N N . SER A 1 169 ? -9.335 -5.135 8.008 1.00 98.62 169 SER A N 1
ATOM 1311 C CA . SER A 1 169 ? -9.358 -4.601 6.639 1.00 98.62 169 SER A CA 1
ATOM 1312 C C . SER A 1 169 ? -10.758 -4.164 6.215 1.00 98.62 169 SER A C 1
ATOM 1314 O O . SER A 1 169 ? -10.909 -3.155 5.529 1.00 98.62 169 SER A O 1
ATOM 1316 N N . VAL A 1 170 ? -11.803 -4.870 6.664 1.00 98.38 170 VAL A N 1
ATOM 1317 C CA . VAL A 1 170 ? -13.193 -4.433 6.456 1.00 98.38 170 VAL A CA 1
ATOM 1318 C C . VAL A 1 170 ? -13.447 -3.152 7.238 1.00 98.38 170 VAL A C 1
ATOM 1320 O O . VAL A 1 170 ? -13.972 -2.196 6.673 1.00 98.38 170 VAL A O 1
ATOM 1323 N N . ALA A 1 171 ? -13.030 -3.088 8.505 1.00 98.50 171 ALA A N 1
ATOM 1324 C CA . ALA A 1 171 ? -13.158 -1.868 9.295 1.00 98.50 171 ALA A CA 1
ATOM 1325 C C . ALA A 1 171 ? -12.446 -0.681 8.627 1.00 98.50 171 ALA A C 1
ATOM 1327 O O . ALA A 1 171 ? -13.045 0.385 8.523 1.00 98.50 171 ALA A O 1
ATOM 1328 N N . SER A 1 172 ? -11.235 -0.872 8.097 1.00 98.62 172 SER A N 1
ATOM 1329 C CA . SER A 1 172 ? -10.474 0.146 7.362 1.00 98.62 172 SER A CA 1
ATOM 1330 C C . SER A 1 172 ? -11.265 0.746 6.194 1.00 98.62 172 SER A C 1
ATOM 1332 O O . SER A 1 172 ? -11.316 1.969 6.074 1.00 98.62 172 SER A O 1
ATOM 1334 N N . LEU A 1 173 ? -11.980 -0.074 5.409 1.00 98.38 173 LEU A N 1
ATOM 1335 C CA . LEU A 1 173 ? -12.846 0.408 4.319 1.00 98.38 173 LEU A CA 1
ATOM 1336 C C . LEU A 1 173 ? -13.923 1.383 4.807 1.00 98.38 173 LEU A C 1
ATOM 1338 O O . LEU A 1 173 ? -14.128 2.443 4.214 1.00 98.38 173 LEU A O 1
ATOM 1342 N N . TYR A 1 174 ? -14.590 1.055 5.912 1.00 98.50 174 TYR A N 1
ATOM 1343 C CA . TYR A 1 174 ? -15.617 1.926 6.484 1.00 98.50 174 TYR A CA 1
ATOM 1344 C C . TYR A 1 174 ? -15.021 3.143 7.193 1.00 98.50 174 TYR A C 1
ATOM 1346 O O . TYR A 1 174 ? -15.618 4.216 7.155 1.00 98.50 174 TYR A O 1
ATOM 1354 N N . LEU A 1 175 ? -13.841 3.022 7.805 1.00 98.56 175 LEU A N 1
ATOM 1355 C CA . LEU A 1 175 ? -13.137 4.161 8.397 1.00 98.56 175 LEU A CA 1
ATOM 1356 C C . LEU A 1 175 ? -12.730 5.175 7.319 1.00 98.56 175 LEU A C 1
ATOM 1358 O O . LEU A 1 175 ? -12.937 6.368 7.526 1.00 98.56 175 LEU A O 1
ATOM 1362 N N . TRP A 1 176 ? -12.271 4.739 6.143 1.00 97.75 176 TRP A N 1
ATOM 1363 C CA . TRP A 1 176 ? -12.056 5.648 5.010 1.00 97.75 176 TRP A CA 1
ATOM 1364 C C . TRP A 1 176 ? -13.338 6.378 4.605 1.00 97.75 176 TRP A C 1
ATOM 1366 O O . TRP A 1 176 ? -13.323 7.604 4.486 1.00 97.75 176 TRP A O 1
ATOM 1376 N N . ALA A 1 177 ? -14.462 5.667 4.480 1.00 97.25 177 ALA A N 1
ATOM 1377 C CA . ALA A 1 177 ? -15.753 6.289 4.176 1.00 97.25 177 ALA A CA 1
ATOM 1378 C C . ALA A 1 177 ? -16.196 7.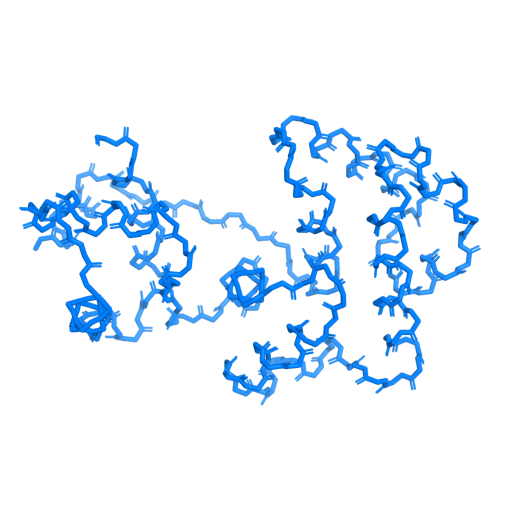296 5.258 1.00 97.25 177 ALA A C 1
ATOM 1380 O O . ALA A 1 177 ? -16.796 8.322 4.951 1.00 97.25 177 ALA A O 1
ATOM 1381 N N . LEU A 1 178 ? -15.861 7.039 6.525 1.00 97.56 178 LEU A N 1
ATOM 1382 C CA . LEU A 1 178 ? -16.145 7.937 7.649 1.00 97.56 178 LEU A CA 1
ATOM 1383 C C . LEU A 1 178 ? -15.213 9.153 7.722 1.00 97.56 178 LEU A C 1
ATOM 1385 O O . LEU A 1 178 ? -15.530 10.099 8.435 1.00 97.56 178 LEU A O 1
ATOM 1389 N N . SER A 1 179 ? -14.077 9.143 7.022 1.00 96.31 179 SER A N 1
ATOM 1390 C CA . SER A 1 179 ? -13.065 10.209 7.089 1.00 96.31 179 SER A CA 1
ATOM 1391 C C . SER A 1 179 ? -13.423 11.473 6.301 1.00 96.31 179 SER A C 1
ATOM 1393 O O . SER A 1 179 ? -12.860 12.538 6.558 1.00 96.31 179 SER A O 1
ATOM 1395 N N . VAL A 1 180 ? -14.339 11.337 5.341 1.00 86.56 180 VAL A N 1
ATOM 1396 C CA . VAL A 1 180 ? -14.803 12.404 4.441 1.00 86.56 180 VAL A CA 1
ATOM 1397 C C . VAL A 1 180 ? -16.173 12.966 4.835 1.00 86.56 180 VAL A C 1
ATOM 1399 O O . VAL A 1 180 ? -16.640 13.903 4.193 1.00 86.56 180 VAL A O 1
ATOM 1402 N N . MET A 1 181 ? -16.807 12.386 5.861 1.00 62.12 181 MET A N 1
ATOM 1403 C CA . MET A 1 181 ? -18.061 12.870 6.448 1.00 62.12 181 MET A CA 1
ATOM 1404 C C . MET A 1 181 ? -17.824 13.876 7.569 1.00 62.12 181 MET A C 1
ATOM 1406 O O . MET A 1 181 ? -16.789 13.753 8.268 1.00 62.12 181 MET A O 1
#

Solvent-accessible surface area (backbone atoms only — not comparable to full-atom values): 10080 Å² total; per-residue (Å²): 102,67,66,63,49,45,70,72,71,46,90,82,84,82,79,68,38,72,52,55,60,43,36,51,48,50,52,56,63,35,58,99,56,52,71,70,56,24,49,54,28,50,55,41,46,37,71,74,47,60,58,78,42,43,66,42,56,66,73,45,58,67,69,59,59,24,67,34,72,53,53,68,70,53,43,52,33,52,44,54,54,19,50,31,41,72,74,59,78,41,60,66,84,54,49,82,80,47,53,73,68,55,47,30,58,59,46,35,69,41,71,91,32,45,58,56,57,31,53,47,40,36,47,39,26,70,56,45,48,59,48,69,59,84,77,36,67,44,35,48,42,7,49,24,61,70,71,73,45,94,72,80,52,70,70,58,46,54,60,53,52,62,72,34,59,77,37,14,29,59,48,37,57,53,19,44,63,38,41,82,104

pLDDT: mean 96.83, std 3.03, range [62.12, 98.62]

Nearest PDB structures (foldseek):
  2yg9-assembly2_B  TM=9.082E-01  e=1.015E-11  Deinococcus radiodurans
  2h56-assembly2_B  TM=8.989E-01  e=1.175E-11  Halalkalibacterium halodurans
  4ejz-assembly2_B  TM=8.000E-01  e=2.581E-07  Caldanaerobacter subterraneus subsp. tengcongensis MB4
  3i0w-assembly1_A  TM=7.766E-01  e=5.126E-07  Clostridium acetobutylicum
  3f0z-assembly1_A  TM=7.700E-01  e=2.459E-06  Clostridium acetobutylicum